Protein 4WCI (pdb70)

Structure (mmCIF, N/CA/C/O backbone):
data_4WCI
#
_entry.id   4WCI
#
_cell.length_a   95.526
_cell.length_b   55.362
_cell.length_c   64.557
_cell.angle_alpha   90.00
_cell.angle_beta   131.72
_cell.angle_gamma   90.00
#
_symmetry.space_group_name_H-M   'C 1 2 1'
#
loop_
_entity.id
_entity.type
_entity.pdbx_description
1 polymer 'CD2-associated protein'
2 polymer 'Ras and Rab interactor 3'
3 non-polymer 'SULFATE ION'
4 water water
#
loop_
_atom_site.group_PDB
_atom_site.id
_atom_site.type_symbol
_atom_site.label_atom_id
_atom_site.label_alt_id
_atom_site.label_comp_id
_atom_site.label_asym_id
_atom_site.label_entity_id
_atom_site.label_seq_id
_atom_site.pdbx_PDB_ins_code
_atom_site.Cartn_x
_atom_site.Cartn_y
_atom_site.Cartn_z
_atom_site.occupancy
_atom_site.B_iso_or_equiv
_atom_site.auth_seq_id
_atom_site.auth_comp_id
_atom_site.auth_asym_id
_atom_site.auth_atom_id
_atom_site.pdbx_PDB_model_num
ATOM 1 N N . SER A 1 5 ? -15.981 -6.356 -23.331 0.68 40.82 0 SER A N 1
ATOM 2 C CA . SER A 1 5 ? -14.760 -6.881 -22.738 0.89 37.66 0 SER A CA 1
ATOM 3 C C . SER A 1 5 ? -14.281 -5.975 -21.611 1.00 33.74 0 SER A C 1
ATOM 4 O O . SER A 1 5 ? -14.990 -5.058 -21.186 1.00 36.46 0 SER A O 1
ATOM 7 N N . MET A 1 6 ? -13.065 -6.211 -21.138 1.00 27.93 1 MET A N 1
ATOM 8 C CA A MET A 1 6 ? -12.564 -5.467 -19.991 0.55 25.20 1 MET A CA 1
ATOM 9 C CA B MET A 1 6 ? -12.545 -5.486 -19.985 0.45 24.91 1 MET A CA 1
ATOM 10 C C . MET A 1 6 ? -11.768 -4.230 -20.365 1.00 23.93 1 MET A C 1
ATOM 11 O O . MET A 1 6 ? -11.046 -4.213 -21.357 1.00 26.70 1 MET A O 1
ATOM 20 N N . VAL A 1 7 ? -11.912 -3.204 -19.540 1.00 13.85 2 VAL A N 1
ATOM 21 C CA . VAL A 1 7 ? -11.226 -1.934 -19.718 1.00 13.35 2 VAL A CA 1
ATOM 22 C C . VAL A 1 7 ? -10.203 -1.749 -18.612 1.00 15.54 2 VAL A C 1
ATOM 23 O O . VAL A 1 7 ? -10.520 -1.972 -17.448 1.00 14.42 2 VAL A O 1
ATOM 27 N N . ASP A 1 8 ? -8.980 -1.361 -18.979 1.00 12.17 3 ASP A N 1
ATOM 28 C CA . ASP A 1 8 ? -7.919 -1.065 -18.014 1.00 11.28 3 ASP A CA 1
ATOM 29 C C . ASP A 1 8 ? -7.474 0.373 -18.179 1.00 11.39 3 ASP A C 1
ATOM 30 O O . ASP A 1 8 ? -7.621 0.945 -19.256 1.00 13.68 3 ASP A O 1
ATOM 35 N N . TYR A 1 9 ? -6.917 0.940 -17.115 1.00 10.17 4 TYR A N 1
ATOM 36 C CA . TYR A 1 9 ? -6.413 2.319 -17.117 1.00 10.00 4 TYR A CA 1
ATOM 37 C C . TYR A 1 9 ? -4.989 2.359 -16.573 1.00 12.89 4 TYR A C 1
ATOM 38 O O . TYR A 1 9 ? -4.633 1.577 -15.689 1.00 13.25 4 TYR A O 1
ATOM 47 N N . ILE A 1 10 ? -4.181 3.283 -17.083 1.00 10.87 5 ILE A N 1
ATOM 48 C CA . ILE A 1 10 ? -2.846 3.530 -16.534 1.00 11.86 5 ILE A CA 1
ATOM 49 C C . ILE A 1 10 ? -2.892 4.725 -15.598 1.00 11.57 5 ILE A C 1
ATOM 50 O O . ILE A 1 10 ? -3.506 5.741 -15.915 1.00 10.14 5 ILE A O 1
ATOM 55 N N . VAL A 1 11 ? -2.256 4.610 -14.439 1.00 10.76 6 VAL A N 1
ATOM 56 C CA . VAL A 1 11 ? -2.170 5.748 -13.529 1.00 10.32 6 VAL A CA 1
ATOM 57 C C . VAL A 1 11 ? -1.076 6.722 -13.977 1.00 11.39 6 VAL A C 1
ATOM 58 O O . VAL A 1 11 ? 0.090 6.343 -14.156 1.00 12.02 6 VAL A O 1
ATOM 62 N N . GLU A 1 12 ? -1.457 7.981 -14.176 1.00 11.48 7 GLU A N 1
ATOM 63 C CA . GLU A 1 12 ? -0.515 8.981 -14.669 1.00 11.23 7 GLU A CA 1
ATOM 64 C C . GLU A 1 12 ? -0.107 9.971 -13.595 1.00 10.56 7 GLU A C 1
ATOM 65 O O . GLU A 1 12 ? 0.926 10.637 -13.725 1.00 14.45 7 GLU A O 1
ATOM 71 N N . TYR A 1 13 ? -0.917 10.062 -12.548 1.00 9.85 8 TYR A N 1
ATOM 72 C CA . TYR A 1 13 ? -0.658 10.960 -11.430 1.00 9.94 8 TYR A CA 1
ATOM 73 C C . TYR A 1 13 ? -1.001 10.291 -10.112 1.00 9.31 8 TYR A C 1
ATOM 74 O O . TYR A 1 13 ? -2.028 9.605 -10.014 1.00 9.51 8 TYR A O 1
ATOM 83 N N . ASP A 1 14 ? -0.182 10.537 -9.092 1.00 10.12 9 ASP A N 1
ATOM 84 C CA . ASP A 1 14 ? -0.448 10.039 -7.742 1.00 10.14 9 ASP A CA 1
ATOM 85 C C . ASP A 1 14 ? -1.726 10.634 -7.163 1.00 11.40 9 ASP A C 1
ATOM 86 O O . ASP A 1 14 ? -2.033 11.815 -7.379 1.00 13.20 9 ASP A O 1
ATOM 91 N N . TYR A 1 15 ? -2.456 9.814 -6.416 1.00 10.77 10 TYR A N 1
ATOM 92 C CA . TYR A 1 15 ? -3.632 10.256 -5.686 1.00 10.15 10 TYR A CA 1
ATOM 93 C C . TYR A 1 15 ? -3.748 9.457 -4.396 1.00 11.92 10 TYR A C 1
ATOM 94 O O . TYR A 1 15 ? -3.701 8.221 -4.413 1.00 10.29 10 TYR A O 1
ATOM 103 N N . ASP A 1 16 ? -3.890 10.171 -3.284 1.00 11.68 11 ASP A N 1
ATOM 104 C CA . ASP A 1 16 ? -4.151 9.553 -1.987 1.00 10.93 11 ASP A CA 1
ATOM 105 C C . ASP A 1 16 ? -5.645 9.565 -1.689 1.00 9.37 11 ASP A C 1
ATOM 106 O O . ASP A 1 16 ? -6.275 10.624 -1.759 1.00 10.48 11 ASP A O 1
ATOM 111 N N . ALA A 1 17 ? -6.197 8.410 -1.319 1.00 9.51 12 ALA A N 1
ATOM 112 C CA . ALA A 1 17 ? -7.618 8.312 -0.946 1.00 11.95 12 ALA A CA 1
ATOM 113 C C . ALA A 1 17 ? -8.026 9.311 0.144 1.00 13.60 12 ALA A C 1
ATOM 114 O O . ALA A 1 17 ? -7.345 9.450 1.168 1.00 15.68 12 ALA A O 1
ATOM 116 N N . VAL A 1 18 ? -9.155 9.989 -0.082 1.00 12.86 13 VAL A N 1
ATOM 117 C CA . VAL A 1 18 ? -9.713 10.951 0.869 1.00 13.90 13 VAL A CA 1
ATOM 118 C C . VAL A 1 18 ? -10.974 10.376 1.535 1.00 13.17 13 VAL A C 1
ATOM 119 O O . VAL A 1 18 ? -11.371 10.795 2.622 1.00 16.22 13 VAL A O 1
ATOM 123 N N . HIS A 1 19 ? -11.586 9.404 0.869 1.00 13.04 14 HIS A N 1
ATOM 124 C CA . HIS A 1 19 ? -12.723 8.659 1.410 1.00 12.21 14 HIS A CA 1
ATOM 125 C C . HIS A 1 19 ? -12.426 7.172 1.304 1.00 10.61 14 HIS A C 1
ATOM 126 O O . HIS A 1 19 ? -11.629 6.771 0.479 1.00 9.95 14 HIS A O 1
ATOM 133 N N . ASP A 1 20 ? -13.083 6.358 2.120 1.00 12.46 15 ASP A N 1
ATOM 134 C CA . ASP A 1 20 ? -12.683 4.958 2.259 1.00 11.33 15 ASP A CA 1
ATOM 135 C C . ASP A 1 20 ? -12.993 4.109 1.027 1.00 11.21 15 ASP A C 1
ATOM 136 O O . ASP A 1 20 ? -12.415 3.033 0.858 1.00 11.63 15 ASP A O 1
ATOM 141 N N . ASP A 1 21 ? -13.867 4.594 0.148 1.00 11.51 16 ASP A N 1
ATOM 142 C CA . ASP A 1 21 ? -14.168 3.844 -1.068 1.00 11.16 16 ASP A CA 1
ATOM 143 C C . ASP A 1 21 ? -13.220 4.191 -2.217 1.00 11.01 16 ASP A C 1
ATOM 144 O O . ASP A 1 21 ? -13.366 3.670 -3.321 1.00 12.80 16 ASP A O 1
ATOM 149 N N . GLU A 1 22 ? -12.217 5.028 -1.944 1.00 9.04 17 GLU A N 1
ATOM 150 C CA . GLU A 1 22 ? -11.289 5.453 -2.984 1.00 8.04 17 GLU A CA 1
ATOM 151 C C . GLU A 1 22 ? -9.984 4.669 -2.971 1.00 10.14 17 GLU A C 1
ATOM 152 O O . GLU A 1 22 ? -9.494 4.255 -1.918 1.00 11.53 17 GLU A O 1
ATOM 158 N N . LEU A 1 23 ? -9.426 4.465 -4.159 1.00 8.83 18 LEU A N 1
ATOM 159 C CA . LEU A 1 23 ? -8.094 3.894 -4.280 1.00 9.63 18 LEU A CA 1
ATOM 160 C C . LEU A 1 23 ? -7.029 4.930 -3.958 1.00 8.02 18 LEU A C 1
ATOM 161 O O . LEU A 1 23 ? -7.215 6.124 -4.203 1.00 8.83 18 LEU A O 1
ATOM 166 N N . THR A 1 24 ? -5.907 4.453 -3.430 1.00 7.89 19 THR A N 1
ATOM 167 C CA . THR A 1 24 ? -4.671 5.222 -3.408 1.00 9.65 19 THR A CA 1
ATOM 168 C C . THR A 1 24 ? -3.853 4.690 -4.572 1.00 7.95 19 THR A C 1
ATOM 169 O O . THR A 1 24 ? -3.630 3.478 -4.688 1.00 13.54 19 THR A O 1
ATOM 173 N N . ILE A 1 25 ? -3.464 5.588 -5.468 1.00 9.21 20 ILE A N 1
ATOM 174 C CA . ILE A 1 25 ? -2.870 5.175 -6.727 1.00 9.68 20 ILE A CA 1
ATOM 175 C C . ILE A 1 25 ? -1.533 5.851 -6.940 1.00 8.27 20 ILE A C 1
ATOM 176 O O . ILE A 1 25 ? -1.286 6.947 -6.442 1.00 8.51 20 ILE A O 1
ATOM 181 N N . ARG A 1 26 ? -0.682 5.183 -7.701 1.00 9.55 21 ARG A N 1
ATOM 182 C CA . ARG A 1 26 ? 0.683 5.632 -7.914 1.00 9.24 21 ARG A CA 1
ATOM 183 C C . ARG A 1 26 ? 1.046 5.523 -9.389 1.00 9.44 21 ARG A C 1
ATOM 184 O O . ARG A 1 26 ? 0.652 4.559 -10.041 1.00 11.26 21 ARG A O 1
ATOM 192 N N . VAL A 1 27 ? 1.796 6.500 -9.906 1.00 9.97 22 VAL A N 1
ATOM 193 C CA . VAL A 1 27 ? 2.132 6.532 -11.325 1.00 10.38 22 VAL A CA 1
ATOM 194 C C . VAL A 1 27 ? 2.703 5.196 -11.771 1.00 11.39 22 VAL A C 1
ATOM 195 O O . VAL A 1 27 ? 3.582 4.653 -11.116 1.00 13.96 22 VAL A O 1
ATOM 199 N N . GLY A 1 28 ? 2.180 4.667 -12.872 1.00 10.72 23 GLY A N 1
ATOM 200 C CA . GLY A 1 28 ? 2.663 3.402 -13.402 1.00 15.29 23 GLY A CA 1
ATOM 201 C C . GLY A 1 28 ? 1.732 2.229 -13.171 1.00 13.76 23 GLY A C 1
ATOM 202 O O . GLY A 1 28 ? 1.750 1.261 -13.933 1.00 13.64 23 GLY A O 1
ATOM 203 N N . GLU A 1 29 ? 0.928 2.293 -12.116 1.00 10.86 24 GLU A N 1
ATOM 204 C CA . GLU A 1 29 ? -0.005 1.201 -11.820 1.00 12.63 24 GLU A CA 1
ATOM 205 C C . GLU A 1 29 ? -1.044 1.024 -12.925 1.00 10.65 24 GLU A C 1
ATOM 206 O O . GLU A 1 29 ? -1.441 1.985 -13.582 1.00 12.02 24 GLU A O 1
ATOM 212 N N . ILE A 1 30 ? -1.469 -0.220 -13.132 1.00 9.67 25 ILE A N 1
ATOM 213 C CA . ILE A 1 30 ? -2.618 -0.503 -13.991 1.00 11.27 25 ILE A CA 1
ATOM 214 C C . ILE A 1 30 ? -3.835 -0.817 -13.121 1.00 11.23 25 ILE A C 1
ATOM 215 O O . ILE A 1 30 ? -3.767 -1.692 -12.265 1.00 12.03 25 ILE A O 1
ATOM 220 N N . ILE A 1 31 ? -4.930 -0.085 -13.326 1.00 8.70 26 ILE A N 1
ATOM 221 C CA . ILE A 1 31 ? -6.199 -0.372 -12.668 1.00 9.14 26 ILE A CA 1
ATOM 222 C C . ILE A 1 31 ? -7.019 -1.221 -13.619 1.00 10.75 26 ILE A C 1
ATOM 223 O O . ILE A 1 31 ? -7.147 -0.874 -14.793 1.00 11.30 26 ILE A O 1
ATOM 228 N N . ARG A 1 32 ? -7.567 -2.337 -13.139 1.00 9.34 27 ARG A N 1
ATOM 229 C CA . ARG A 1 32 ? -8.202 -3.286 -14.051 1.00 12.06 27 ARG A CA 1
ATOM 230 C C . ARG A 1 32 ? -9.712 -3.445 -13.860 1.00 9.97 27 ARG A C 1
ATOM 231 O O . ARG A 1 32 ? -10.256 -3.091 -12.819 1.00 9.64 27 ARG A O 1
ATOM 239 N N . ASN A 1 33 ? -10.370 -3.967 -14.893 1.00 10.76 28 ASN A N 1
ATOM 240 C CA . ASN A 1 33 ? -11.810 -4.212 -14.850 1.00 11.16 28 ASN A CA 1
ATOM 241 C C . ASN A 1 33 ? -12.551 -2.938 -14.470 1.00 11.61 28 ASN A C 1
ATOM 242 O O . ASN A 1 33 ? -13.394 -2.928 -13.572 1.00 11.55 28 ASN A O 1
ATOM 247 N N . VAL A 1 34 ? -12.198 -1.855 -15.153 1.00 10.41 29 VAL A N 1
ATOM 248 C CA . VAL A 1 34 ? -12.753 -0.540 -14.849 1.00 10.00 29 VAL A CA 1
ATOM 249 C C . VAL A 1 34 ? -14.204 -0.392 -15.313 1.00 13.28 29 VAL A C 1
ATOM 250 O O . VAL A 1 34 ? -14.596 -0.839 -16.400 1.00 13.57 29 VAL A O 1
ATOM 254 N N . LYS A 1 35 ? -15.005 0.222 -14.452 1.00 10.47 30 LYS A N 1
ATOM 255 C CA A LYS A 1 35 ? -16.406 0.461 -14.764 0.34 14.26 30 LYS A CA 1
ATOM 256 C CA B LYS A 1 35 ? -16.420 0.451 -14.727 0.66 14.06 30 LYS A CA 1
ATOM 257 C C . LYS A 1 35 ? -16.809 1.894 -14.450 1.00 14.30 30 LYS A C 1
ATOM 258 O O . LYS A 1 35 ? -16.321 2.491 -13.512 1.00 11.96 30 LYS A O 1
ATOM 269 N N . LYS A 1 36 ? -17.703 2.439 -15.260 1.00 14.99 31 LYS A N 1
ATOM 270 C CA . LYS A 1 36 ? -18.314 3.714 -14.926 1.00 16.13 31 LYS A CA 1
ATOM 271 C C . LYS A 1 36 ? -19.566 3.393 -14.109 1.00 15.66 31 LYS A C 1
ATOM 272 O O . LYS A 1 36 ? -20.454 2.668 -14.571 1.00 19.12 31 LYS A O 1
ATOM 278 N N . LEU A 1 37 ? -19.612 3.888 -12.876 1.00 13.86 32 LEU A N 1
ATOM 279 C CA . LEU A 1 37 ? -20.778 3.695 -12.028 1.00 15.06 32 LEU A CA 1
ATOM 280 C C . LEU A 1 37 ? -21.640 4.940 -12.159 1.00 17.91 32 LEU A C 1
ATOM 281 O O . LEU A 1 37 ? -21.515 5.674 -13.129 1.00 20.74 32 LEU A O 1
ATOM 286 N N . GLN A 1 38 ? -22.501 5.197 -11.187 1.00 20.58 33 GLN A N 1
ATOM 287 C CA . GLN A 1 38 ? -23.412 6.334 -11.317 1.00 21.69 33 GLN A CA 1
ATOM 288 C C . GLN A 1 38 ? -22.673 7.672 -11.204 1.00 19.54 33 GLN A C 1
ATOM 289 O O . GLN A 1 38 ? -23.053 8.651 -11.835 1.00 20.74 33 GLN A O 1
ATOM 295 N N . GLU A 1 39 ? -21.596 7.698 -10.429 1.00 17.53 34 GLU A N 1
ATOM 296 C CA . GLU A 1 39 ? -20.901 8.941 -10.106 1.00 18.87 34 GLU A CA 1
ATOM 297 C C . GLU A 1 39 ? -20.167 9.609 -11.276 1.00 19.85 34 GLU A C 1
ATOM 298 O O . GLU A 1 39 ? -19.474 8.948 -12.043 1.00 24.24 34 GLU A O 1
ATOM 304 N N . GLU A 1 40 ? -20.299 10.929 -11.374 1.00 16.69 35 GLU A N 1
ATOM 305 C CA . GLU A 1 40 ? -19.696 11.717 -12.451 1.00 14.39 35 GLU A CA 1
ATOM 306 C C . GLU A 1 40 ? -18.224 12.037 -12.181 1.00 15.38 35 GLU A C 1
ATOM 307 O O . GLU A 1 40 ? -17.858 12.370 -11.055 1.00 15.93 35 GLU A O 1
ATOM 313 N N . GLY A 1 41 ? -17.388 11.938 -13.211 1.00 13.85 36 GLY A N 1
ATOM 314 C CA . GLY A 1 41 ? -15.979 12.302 -13.091 1.00 12.64 36 GLY A CA 1
ATOM 315 C C . GLY A 1 41 ? -15.090 11.290 -12.389 1.00 13.24 36 GLY A C 1
ATOM 316 O O . GLY A 1 41 ? -13.874 11.499 -12.248 1.00 12.66 36 GLY A O 1
ATOM 317 N N . TRP A 1 42 ? -15.697 10.195 -11.934 1.00 11.29 37 TRP A N 1
ATOM 318 C CA . TRP A 1 42 ? -14.977 9.138 -11.235 1.00 10.13 37 TRP A CA 1
ATOM 319 C C . TRP A 1 42 ? -15.201 7.801 -11.932 1.00 11.03 37 TRP A C 1
ATOM 320 O O . TRP A 1 42 ? -16.162 7.630 -12.686 1.00 13.52 37 TRP A O 1
ATOM 331 N N . LEU A 1 43 ? -14.285 6.870 -11.709 1.00 9.43 38 LEU A N 1
ATOM 332 C CA . LEU A 1 43 ? -14.433 5.505 -12.217 1.00 8.84 38 LEU A CA 1
ATOM 333 C C . LEU A 1 43 ? -14.197 4.516 -11.092 1.00 9.72 38 LEU A C 1
ATOM 334 O O . LEU A 1 43 ? -13.690 4.880 -10.033 1.00 9.23 38 LEU A O 1
ATOM 339 N N . GLU A 1 44 ? -14.535 3.255 -11.333 1.00 10.95 39 GLU A N 1
ATOM 340 C CA A GLU A 1 44 ? -14.331 2.207 -10.342 0.59 10.33 39 GLU A CA 1
ATOM 341 C CA B GLU A 1 44 ? -14.338 2.194 -10.342 0.41 10.42 39 GLU A CA 1
ATOM 342 C C . GLU A 1 44 ? -13.498 1.085 -10.941 1.00 10.05 39 GLU A C 1
ATOM 343 O O . GLU A 1 44 ? -13.661 0.757 -12.104 1.00 11.41 39 GLU A O 1
ATOM 354 N N . GLY A 1 45 ? -12.591 0.513 -10.154 1.00 9.51 40 GLY A N 1
ATOM 355 C CA . GLY A 1 45 ? -11.753 -0.546 -10.697 1.00 10.48 40 GLY A CA 1
ATOM 356 C C . GLY A 1 45 ? -10.982 -1.349 -9.676 1.00 9.87 40 GLY A C 1
ATOM 357 O O . GLY A 1 45 ? -11.020 -1.041 -8.482 1.00 10.47 40 GLY A O 1
ATOM 358 N N . GLU A 1 46 ? -10.287 -2.378 -10.161 1.00 9.62 41 GLU A N 1
ATOM 359 C CA . GLU A 1 46 ? -9.544 -3.305 -9.321 1.00 9.35 41 GLU A CA 1
ATOM 360 C C . GLU A 1 46 ? -8.071 -2.894 -9.271 1.00 10.77 41 GLU A C 1
ATOM 361 O O . GLU A 1 46 ? -7.478 -2.577 -10.293 1.00 8.91 41 GLU A O 1
ATOM 367 N N . LEU A 1 47 ? -7.480 -2.914 -8.082 1.00 10.27 42 LEU A N 1
ATOM 368 C CA . LEU A 1 47 ? -6.060 -2.595 -7.944 1.00 10.63 42 LEU A CA 1
ATOM 369 C C . LEU A 1 47 ? -5.493 -3.323 -6.746 1.00 13.74 42 LEU A C 1
ATOM 370 O O . LEU A 1 47 ? -5.979 -3.148 -5.632 1.00 12.07 42 LEU A O 1
ATOM 375 N N . ASN A 1 48 ? -4.484 -4.156 -7.000 1.00 16.85 43 ASN A N 1
ATOM 376 C CA . ASN A 1 48 ? -3.774 -4.891 -5.960 1.00 20.14 43 ASN A CA 1
ATOM 377 C C . ASN A 1 48 ? -4.717 -5.645 -5.017 1.00 18.57 43 ASN A C 1
ATOM 378 O O . ASN A 1 48 ? -4.498 -5.704 -3.806 1.00 20.81 43 ASN A O 1
ATOM 383 N N . GLY A 1 49 ? -5.777 -6.216 -5.588 1.00 14.98 44 GLY A N 1
ATOM 384 C CA . GLY A 1 49 ? -6.626 -7.143 -4.860 1.00 17.45 44 GLY A CA 1
ATOM 385 C C . GLY A 1 49 ? -7.917 -6.578 -4.288 1.00 17.43 44 GLY A C 1
ATOM 386 O O . GLY A 1 49 ? -8.729 -7.315 -3.735 1.00 17.93 44 GLY A O 1
ATOM 387 N N . ARG A 1 50 ? -8.096 -5.268 -4.404 1.00 16.09 45 ARG A N 1
ATOM 388 C CA . ARG A 1 50 ? -9.299 -4.603 -3.902 1.00 15.69 45 ARG A CA 1
ATOM 389 C C . ARG A 1 50 ? -9.955 -3.795 -5.015 1.00 14.83 45 ARG A C 1
ATOM 390 O O . ARG A 1 50 ? -9.355 -3.585 -6.063 1.00 14.40 45 ARG A O 1
ATOM 398 N N . ARG A 1 51 ? -11.180 -3.335 -4.787 1.00 14.04 46 ARG A N 1
ATOM 399 C CA . ARG A 1 51 ? -11.822 -2.439 -5.741 1.00 13.00 46 ARG A CA 1
ATOM 400 C C . ARG A 1 51 ? -12.051 -1.078 -5.097 1.00 13.25 46 ARG A C 1
ATOM 401 O O . ARG A 1 51 ? -12.170 -0.969 -3.882 1.00 15.90 46 ARG A O 1
ATOM 409 N N . GLY A 1 52 ? -12.112 -0.038 -5.910 1.00 9.78 47 GLY A N 1
ATOM 410 C CA . GLY A 1 52 ? -12.359 1.289 -5.373 1.00 8.30 47 GLY A CA 1
ATOM 411 C C . GLY A 1 52 ? -12.508 2.352 -6.432 1.00 8.10 47 GLY A C 1
ATOM 412 O O . GLY A 1 52 ? -12.298 2.100 -7.622 1.00 10.03 47 GLY A O 1
ATOM 413 N N . MET A 1 53 ? -12.879 3.549 -5.989 1.00 7.69 48 MET A N 1
ATOM 414 C CA . MET A 1 53 ? -13.094 4.690 -6.883 1.00 8.97 48 MET A CA 1
ATOM 415 C C . MET A 1 53 ? -11.816 5.489 -7.143 1.00 8.49 48 MET A C 1
ATOM 416 O O . MET A 1 53 ? -10.970 5.601 -6.262 1.00 11.20 48 MET A O 1
ATOM 421 N N . PHE A 1 54 ? -11.688 6.049 -8.350 1.00 8.39 49 PHE A N 1
ATOM 422 C CA . PHE A 1 54 ? -10.559 6.925 -8.668 1.00 7.97 49 PHE A CA 1
ATOM 423 C C . PHE A 1 54 ? -10.966 8.022 -9.648 1.00 8.31 49 PHE A C 1
ATOM 424 O O . PHE A 1 54 ? -11.878 7.836 -10.459 1.00 9.19 49 PHE A O 1
ATOM 432 N N . PRO A 1 55 ? -10.322 9.194 -9.542 1.00 9.00 50 PRO A N 1
ATOM 433 C CA . PRO A 1 55 ? -10.716 10.327 -10.393 1.00 8.18 50 PRO A CA 1
ATOM 434 C C . PRO A 1 55 ? -10.280 10.112 -11.845 1.00 8.50 50 PRO A C 1
ATOM 435 O O . PRO A 1 55 ? -9.151 9.663 -12.082 1.00 8.40 50 PRO A O 1
ATOM 439 N N . ASP A 1 56 ? -11.141 10.413 -12.811 1.00 9.58 51 ASP A N 1
ATOM 440 C CA . ASP A 1 56 ? -10.855 9.950 -14.166 1.00 11.02 51 ASP A CA 1
ATOM 441 C C . ASP A 1 56 ? -9.849 10.846 -14.886 1.00 12.16 51 ASP A C 1
ATOM 442 O O . ASP A 1 56 ? -9.427 10.522 -15.986 1.00 13.06 51 ASP A O 1
ATOM 447 N N . ASN A 1 57 ? -9.428 11.943 -14.256 1.00 11.89 52 ASN A N 1
ATOM 448 C CA . ASN A 1 57 ? -8.421 12.794 -14.883 1.00 11.20 52 ASN A CA 1
ATOM 449 C C . ASN A 1 57 ? -7.005 12.548 -14.332 1.00 12.21 52 ASN A C 1
ATOM 450 O O . ASN A 1 57 ? -6.081 13.291 -14.644 1.00 13.02 52 ASN A O 1
ATOM 455 N N . PHE A 1 58 ? -6.836 11.475 -13.557 1.00 11.23 53 PHE A N 1
ATOM 456 C CA . PHE A 1 58 ? -5.511 11.104 -13.047 1.00 10.24 53 PHE A CA 1
ATOM 457 C C . PHE A 1 58 ? -4.963 9.903 -13.813 1.00 10.71 53 PHE A C 1
ATOM 458 O O . PHE A 1 58 ? -3.868 9.426 -13.522 1.00 11.66 53 PHE A O 1
ATOM 466 N N . VAL A 1 59 ? -5.730 9.432 -14.793 1.00 9.77 54 VAL A N 1
ATOM 467 C CA . VAL A 1 59 ? -5.509 8.129 -15.409 1.00 9.37 54 VAL A CA 1
ATOM 468 C C . VAL A 1 59 ? -5.758 8.217 -16.915 1.00 10.31 54 VAL A C 1
ATOM 469 O O . VAL A 1 59 ? -6.476 9.105 -17.380 1.00 14.57 54 VAL A O 1
ATOM 473 N N . LYS A 1 60 ? -5.164 7.298 -17.671 1.00 12.15 55 LYS A N 1
ATOM 474 C CA . LYS A 1 60 ? -5.380 7.196 -19.103 1.00 13.30 55 LYS A CA 1
ATOM 475 C C . LYS A 1 60 ? -5.917 5.822 -19.465 1.00 12.08 55 LYS A C 1
ATOM 476 O O . LYS A 1 60 ? -5.374 4.799 -19.040 1.00 13.52 55 LYS A O 1
ATOM 482 N N . GLU A 1 61 ? -6.979 5.792 -20.260 1.00 12.51 56 GLU A N 1
ATOM 483 C CA . GLU A 1 61 ? -7.562 4.526 -20.698 1.00 15.30 56 GLU A CA 1
ATOM 484 C C . GLU A 1 61 ? -6.646 3.794 -21.666 1.00 16.83 56 GLU A C 1
ATOM 485 O O . GLU A 1 61 ? -6.175 4.374 -22.646 1.00 16.52 56 GLU A O 1
ATOM 491 N N . ILE A 1 62 ? -6.398 2.514 -21.399 1.00 15.28 57 ILE A N 1
ATOM 492 C CA . ILE A 1 62 ? -5.661 1.676 -22.340 1.00 19.98 57 ILE A CA 1
ATOM 493 C C . ILE A 1 62 ? -6.581 1.255 -23.475 1.00 24.12 57 ILE A C 1
ATOM 494 O O . ILE A 1 62 ? -7.539 0.523 -23.255 1.00 23.74 57 ILE A O 1
ATOM 499 N N . LYS A 1 63 ? -6.295 1.720 -24.686 1.00 30.03 58 LYS A N 1
ATOM 500 C CA . LYS A 1 63 ? -7.110 1.354 -25.840 1.00 36.03 58 LYS A CA 1
ATOM 501 C C . LYS A 1 63 ? -6.332 0.450 -26.788 1.00 39.84 58 LYS A C 1
ATOM 502 O O . LYS A 1 63 ? -6.073 -0.709 -26.472 1.00 41.38 58 LYS A O 1
ATOM 508 N N . ASN B 2 4 ? 1.863 20.232 -15.114 1.00 38.04 381 ASN B N 1
ATOM 509 C CA . ASN B 2 4 ? 0.436 20.446 -14.911 1.00 36.56 381 ASN B CA 1
ATOM 510 C C . ASN B 2 4 ? -0.226 19.267 -14.203 1.00 32.27 381 ASN B C 1
ATOM 511 O O . ASN B 2 4 ? -0.299 18.169 -14.750 1.00 34.76 381 ASN B O 1
ATOM 516 N N . LEU B 2 5 ? -0.708 19.505 -12.987 1.00 24.90 382 LEU B N 1
ATOM 517 C CA . LEU B 2 5 ? -1.318 18.452 -12.184 1.00 20.74 382 LEU B CA 1
ATOM 518 C C . LEU B 2 5 ? -2.834 18.555 -12.213 1.00 17.89 382 LEU B C 1
ATOM 519 O O . LEU B 2 5 ? -3.403 19.658 -12.183 1.00 18.06 382 LEU B O 1
ATOM 524 N N . PRO B 2 6 ? -3.504 17.404 -12.253 1.00 16.41 383 PRO B N 1
ATOM 525 C CA . PRO B 2 6 ? -4.965 17.408 -12.265 1.00 12.99 383 PRO B CA 1
ATOM 526 C C . PRO B 2 6 ? -5.535 17.664 -10.882 1.00 13.01 383 PRO B C 1
ATOM 527 O O . PRO B 2 6 ? -4.922 17.317 -9.870 1.00 13.52 383 PRO B O 1
ATOM 531 N N . THR B 2 7 ? -6.705 18.283 -10.846 1.00 11.75 384 THR B N 1
ATOM 532 C CA . THR B 2 7 ? -7.477 18.386 -9.616 1.00 11.09 384 THR B CA 1
ATOM 533 C C . THR B 2 7 ? -8.629 17.380 -9.686 1.00 11.61 384 THR B C 1
ATOM 534 O O . THR B 2 7 ? -9.338 17.322 -10.687 1.00 14.83 384 THR B O 1
ATOM 538 N N . ALA B 2 8 ? -8.792 16.568 -8.649 1.00 9.21 385 ALA B N 1
ATOM 539 C CA . ALA B 2 8 ? -9.833 15.550 -8.672 1.00 11.37 385 ALA B CA 1
ATOM 540 C C . ALA B 2 8 ? -11.208 16.207 -8.666 1.00 10.88 385 ALA B C 1
ATOM 541 O O . ALA B 2 8 ? -11.447 17.187 -7.949 1.00 12.80 385 ALA B O 1
ATOM 543 N N . PRO B 2 9 ? -12.114 15.698 -9.503 1.00 10.22 386 PRO B N 1
ATOM 544 C CA . PRO B 2 9 ? -13.461 16.279 -9.509 1.00 11.67 386 PRO B CA 1
ATOM 545 C C . PRO B 2 9 ? -14.174 16.049 -8.176 1.00 12.54 386 PRO B C 1
ATOM 546 O O . PRO B 2 9 ? -13.857 15.089 -7.477 1.00 14.67 386 PRO B O 1
ATOM 550 N N . PRO B 2 10 ? -15.107 16.937 -7.802 1.00 16.16 387 PRO B N 1
ATOM 551 C CA . PRO B 2 10 ? -15.840 16.692 -6.557 1.00 17.82 387 PRO B CA 1
ATOM 552 C C . PRO B 2 10 ? -16.587 15.361 -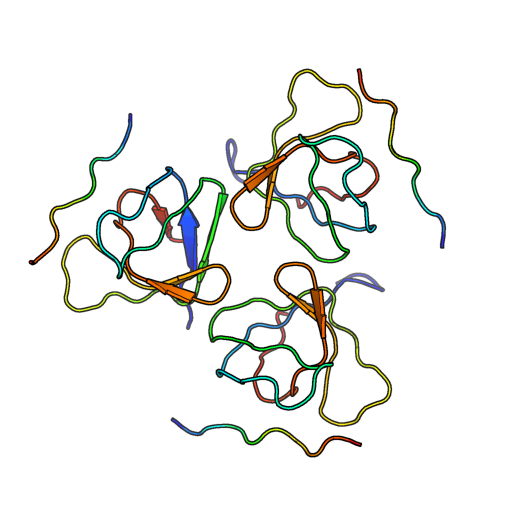6.579 1.00 17.64 387 PRO B C 1
ATOM 553 O O . PRO B 2 10 ? -17.037 14.943 -7.648 1.00 16.75 387 PRO B O 1
ATOM 557 N N . ARG B 2 11 ? -16.718 14.722 -5.418 1.00 18.54 388 ARG B N 1
ATOM 558 C CA . ARG B 2 11 ? -17.573 13.544 -5.276 1.00 16.49 388 ARG B CA 1
ATOM 559 C C . ARG B 2 11 ? -19.041 13.974 -5.252 1.00 17.96 388 ARG B C 1
ATOM 560 O O . ARG B 2 11 ? -19.364 15.121 -4.917 1.00 19.84 388 ARG B O 1
ATOM 568 N N . ARG B 2 12 ? -19.935 13.048 -5.571 1.00 17.28 389 ARG B N 1
ATOM 569 C CA . ARG B 2 12 ? -21.365 13.349 -5.544 1.00 22.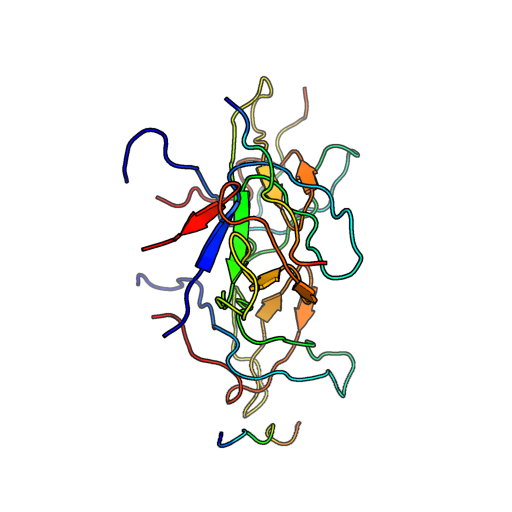43 389 ARG B CA 1
ATOM 570 C C . ARG B 2 12 ? -21.848 13.691 -4.136 1.00 29.61 389 ARG B C 1
ATOM 571 O O . ARG B 2 12 ? -22.612 14.646 -3.952 1.00 31.20 389 ARG B O 1
ATOM 579 N N . ARG B 2 13 ? -21.417 12.900 -3.155 1.00 32.49 390 ARG B N 1
ATOM 580 C CA . ARG B 2 13 ? -21.603 13.221 -1.733 1.00 39.00 390 ARG B CA 1
ATOM 581 C C . ARG B 2 13 ? -23.021 13.651 -1.361 1.00 45.13 390 ARG B C 1
ATOM 582 O O . ARG B 2 13 ? -23.221 14.729 -0.795 1.00 49.27 390 ARG B O 1
ATOM 584 N N . GLY C 1 1 ? 4.079 -17.536 -29.478 1.00 18.90 -4 GLY C N 1
ATOM 585 C CA . GLY C 1 1 ? 5.341 -16.889 -29.157 1.00 18.44 -4 GLY C CA 1
ATOM 586 C C . GLY C 1 1 ? 6.484 -17.865 -29.321 1.00 20.84 -4 GLY C C 1
ATOM 587 O O . GLY C 1 1 ? 6.258 -19.050 -29.590 1.00 19.52 -4 GLY C O 1
ATOM 588 N N . PRO C 1 2 ? 7.726 -17.377 -29.171 1.00 20.68 -3 PRO C N 1
ATOM 589 C CA . PRO C 1 2 ? 8.880 -18.275 -29.249 1.00 21.18 -3 PRO C CA 1
ATOM 590 C C . PRO C 1 2 ? 8.866 -19.313 -28.126 1.00 20.92 -3 PRO C C 1
ATOM 591 O O . PRO C 1 2 ? 8.145 -19.150 -27.138 1.00 15.62 -3 PRO C O 1
ATOM 595 N N . LEU C 1 3 ? 9.640 -20.381 -28.294 1.00 21.59 -2 LEU C N 1
ATOM 596 C CA . LEU C 1 3 ? 9.680 -21.456 -27.308 1.00 22.85 -2 LEU C CA 1
ATOM 597 C C . LEU C 1 3 ? 9.994 -20.955 -25.909 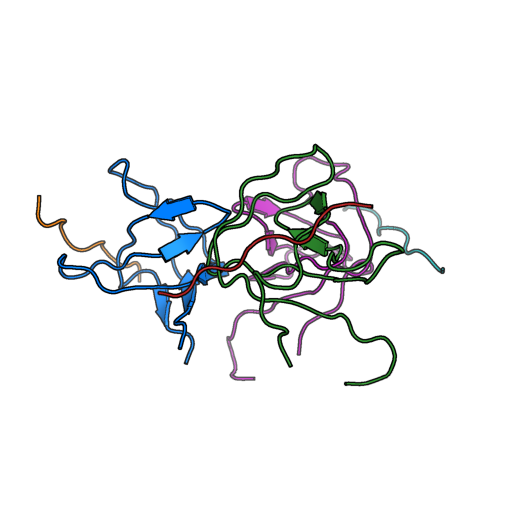1.00 24.16 -2 LEU C C 1
ATOM 598 O O . LEU C 1 3 ? 10.934 -20.179 -25.719 1.00 25.44 -2 LEU C O 1
ATOM 603 N N . GLY C 1 4 ? 9.203 -21.399 -24.937 1.00 23.41 -1 GLY C N 1
ATOM 604 C CA . GLY C 1 4 ? 9.455 -21.090 -23.539 1.00 24.70 -1 GLY C CA 1
ATOM 605 C C . GLY C 1 4 ? 8.950 -19.744 -23.053 1.00 25.60 -1 GLY C C 1
ATOM 606 O O . GLY C 1 4 ? 9.331 -19.285 -21.972 1.00 26.59 -1 GLY C O 1
ATOM 607 N N . SER C 1 5 ? 8.096 -19.100 -23.841 1.00 23.43 0 SER C N 1
ATOM 608 C CA . SER C 1 5 ? 7.541 -17.814 -23.447 1.00 21.79 0 SER C CA 1
ATOM 609 C C . SER C 1 5 ? 6.681 -17.968 -22.202 1.00 20.95 0 SER C C 1
ATOM 610 O O . SER C 1 5 ? 6.054 -18.997 -21.997 1.00 19.82 0 SER C O 1
ATOM 613 N N . MET C 1 6 ? 6.644 -16.933 -21.379 1.00 20.21 1 MET C N 1
ATOM 614 C CA A MET C 1 6 ? 5.803 -16.963 -20.194 0.43 19.42 1 MET C CA 1
ATOM 615 C CA B MET C 1 6 ? 5.807 -16.936 -20.191 0.57 19.39 1 MET C CA 1
ATOM 616 C C . MET C 1 6 ? 4.328 -16.880 -20.550 1.00 17.36 1 MET C C 1
ATOM 617 O O . MET C 1 6 ? 3.945 -16.281 -21.561 1.00 19.67 1 MET C O 1
ATOM 626 N N . VAL C 1 7 ? 3.510 -17.488 -19.700 1.00 13.25 2 VAL C N 1
ATOM 627 C CA . VAL C 1 7 ? 2.081 -17.563 -19.881 1.00 12.17 2 VAL C CA 1
ATOM 628 C C . VAL C 1 7 ? 1.362 -16.790 -18.783 1.00 12.63 2 VAL C C 1
ATOM 629 O O . VAL C 1 7 ? 1.661 -16.965 -17.601 1.00 13.69 2 VAL C O 1
ATOM 633 N N . ASP C 1 8 ? 0.439 -15.920 -19.180 1.00 11.92 3 ASP C N 1
ATOM 634 C CA . ASP C 1 8 ? -0.373 -15.157 -18.225 1.00 11.71 3 ASP C CA 1
ATOM 635 C C . ASP C 1 8 ? -1.861 -15.473 -18.374 1.00 10.74 3 ASP C C 1
ATOM 636 O O . ASP C 1 8 ? -2.329 -15.806 -19.461 1.00 11.70 3 ASP C O 1
ATOM 641 N N . TYR C 1 9 ? -2.602 -15.341 -17.279 1.00 10.54 4 TYR C N 1
ATOM 642 C CA . TYR C 1 9 ? -4.046 -15.571 -17.282 1.00 9.13 4 TYR C CA 1
ATOM 643 C C . TYR C 1 9 ? -4.794 -14.396 -16.665 1.00 10.90 4 TYR C C 1
ATOM 644 O O . TYR C 1 9 ? -4.311 -13.782 -15.716 1.00 11.24 4 TYR C O 1
ATOM 653 N N . ILE C 1 10 ? -5.974 -14.097 -17.191 1.00 9.82 5 ILE C N 1
ATOM 654 C CA A ILE C 1 10 ? -6.789 -13.040 -16.603 0.42 11.28 5 ILE C CA 1
ATOM 655 C CA B ILE C 1 10 ? -6.855 -13.047 -16.655 0.58 11.50 5 ILE C CA 1
ATOM 656 C C . ILE C 1 10 ? -7.890 -13.655 -15.729 1.00 10.76 5 ILE C C 1
ATOM 657 O O . ILE C 1 10 ? -8.541 -14.614 -16.103 1.00 12.56 5 ILE C O 1
ATOM 666 N N . VAL C 1 11 ? -8.063 -13.104 -14.536 1.00 8.83 6 VAL C N 1
ATOM 667 C CA . VAL C 1 11 ? -9.064 -13.628 -13.612 1.00 8.48 6 VAL C CA 1
ATOM 668 C C . VAL C 1 11 ? -10.462 -13.158 -14.033 1.00 10.48 6 VAL C C 1
ATOM 669 O O . VAL C 1 11 ? -10.708 -11.959 -14.176 1.00 11.23 6 VAL C O 1
ATOM 673 N N . GLU C 1 12 ? -11.381 -14.104 -14.232 1.00 11.17 7 GLU C N 1
ATOM 674 C CA . GLU C 1 12 ? -12.733 -13.772 -14.680 1.00 12.50 7 GLU C CA 1
ATOM 675 C C . GLU C 1 12 ? -13.795 -13.918 -13.581 1.00 11.10 7 GLU C C 1
ATOM 676 O O . GLU C 1 12 ? -14.905 -13.375 -13.707 1.00 11.87 7 GLU C O 1
ATOM 682 N N . TYR C 1 13 ? -13.455 -14.645 -12.516 1.00 9.22 8 TYR C N 1
ATOM 683 C CA . TYR C 1 13 ? -14.352 -14.849 -11.385 1.00 10.25 8 TYR C CA 1
ATOM 684 C C . TYR C 1 13 ? -13.577 -14.820 -10.092 1.00 8.77 8 TYR C C 1
ATOM 685 O O . TYR C 1 13 ? -12.459 -15.346 -10.032 1.00 9.91 8 TYR C O 1
ATOM 694 N N . ASP C 1 14 ? -14.195 -14.252 -9.055 1.00 10.38 9 ASP C N 1
ATOM 695 C CA . ASP C 1 14 ? -13.606 -14.230 -7.724 1.00 12.03 9 ASP C CA 1
ATOM 696 C C . ASP C 1 14 ? -13.492 -15.639 -7.150 1.00 9.93 9 ASP C C 1
ATOM 697 O O . ASP C 1 14 ? -14.349 -16.495 -7.392 1.00 10.83 9 ASP C O 1
ATOM 702 N N . TYR C 1 15 ? -12.416 -15.870 -6.404 1.00 9.54 10 TYR C N 1
ATOM 703 C CA . TYR C 1 15 ? -12.217 -17.118 -5.680 1.00 9.01 10 TYR C CA 1
ATOM 704 C C . TYR C 1 15 ? -11.443 -16.828 -4.391 1.00 10.02 10 TYR C C 1
ATOM 705 O O . TYR C 1 15 ? -10.403 -16.170 -4.414 1.00 11.15 10 TYR C O 1
ATOM 714 N N . ASP C 1 16 ? -11.970 -17.318 -3.272 1.00 10.31 11 ASP C N 1
ATOM 715 C CA . ASP C 1 16 ? -11.300 -17.231 -1.980 1.00 11.91 11 ASP C CA 1
ATOM 716 C C . ASP C 1 16 ? -10.560 -18.524 -1.701 1.00 9.60 11 ASP C C 1
ATOM 717 O O . ASP C 1 16 ? -11.154 -19.608 -1.775 1.00 10.51 11 ASP C O 1
ATOM 722 N N . ALA C 1 17 ? -9.284 -18.409 -1.346 1.00 10.96 12 ALA C N 1
ATOM 723 C CA . ALA C 1 17 ? -8.479 -19.591 -1.023 1.00 11.29 12 ALA C CA 1
ATOM 724 C C . ALA C 1 17 ? -9.142 -20.462 0.051 1.00 12.53 12 ALA C C 1
ATOM 725 O O . ALA C 1 17 ? -9.582 -19.951 1.082 1.00 15.64 12 ALA C O 1
ATOM 727 N N . VAL C 1 18 ? -9.215 -21.775 -0.198 1.00 12.94 13 VAL C N 1
ATOM 728 C CA . VAL C 1 18 ? -9.752 -22.746 0.766 1.00 13.05 13 VAL C CA 1
ATOM 729 C C . VAL C 1 18 ? -8.611 -23.533 1.423 1.00 14.49 13 VAL C C 1
ATOM 730 O O . VAL C 1 18 ? -8.747 -24.063 2.526 1.00 17.05 13 VAL C O 1
ATOM 734 N N . HIS C 1 19 ? -7.486 -23.618 0.724 1.00 12.93 14 HIS C N 1
ATOM 735 C CA . HIS C 1 19 ? -6.287 -24.243 1.271 1.00 11.76 14 HIS C CA 1
ATOM 736 C C . HIS C 1 19 ? -5.148 -23.249 1.156 1.00 11.41 14 HIS C C 1
ATOM 737 O O . HIS C 1 19 ? -5.187 -22.372 0.312 1.00 12.16 14 HIS C O 1
ATOM 744 N N . ASP C 1 20 ? -4.137 -23.397 2.000 1.00 12.24 15 ASP C N 1
ATOM 745 C CA . ASP C 1 20 ? -3.104 -22.367 2.129 1.00 11.86 15 ASP C CA 1
ATOM 746 C C . ASP C 1 20 ? -2.215 -22.215 0.897 1.00 12.65 15 ASP C C 1
ATOM 747 O O . ASP C 1 20 ? -1.586 -21.163 0.715 1.00 12.46 15 ASP C O 1
ATOM 752 N N . ASP C 1 21 ? -2.164 -23.241 0.046 1.00 11.23 16 ASP C N 1
ATOM 753 C CA . ASP C 1 21 ? -1.365 -23.137 -1.172 1.00 10.14 16 ASP C CA 1
ATOM 754 C C . ASP C 1 21 ? -2.113 -22.446 -2.311 1.00 10.52 16 ASP C C 1
ATOM 755 O O . ASP C 1 21 ? -1.554 -22.277 -3.395 1.00 12.01 16 ASP C O 1
ATOM 760 N N . GLU C 1 22 ? -3.351 -22.013 -2.057 1.00 9.76 17 GLU C N 1
ATOM 761 C CA . GLU C 1 22 ? -4.175 -21.372 -3.081 1.00 8.36 17 GLU C CA 1
ATOM 762 C C . GLU C 1 22 ? -4.141 -19.846 -3.044 1.00 10.69 17 GLU C C 1
ATOM 763 O O . GLU C 1 22 ? -4.024 -19.224 -1.983 1.00 12.32 17 GLU C O 1
ATOM 769 N N . LEU C 1 23 ? -4.246 -19.251 -4.224 1.00 10.20 18 LEU C N 1
ATOM 770 C CA . LEU C 1 23 ? -4.410 -17.808 -4.359 1.00 10.01 18 LEU C CA 1
ATOM 771 C C . LEU C 1 23 ? -5.835 -17.403 -4.038 1.00 10.38 18 LEU C C 1
ATOM 772 O O . LEU C 1 23 ? -6.768 -18.164 -4.304 1.00 9.82 18 LEU C O 1
ATOM 777 N N . THR C 1 24 ? -5.990 -16.208 -3.472 1.00 9.31 19 THR C N 1
ATOM 778 C CA . THR C 1 24 ? -7.276 -15.519 -3.462 1.00 9.98 19 THR C CA 1
ATOM 779 C C . THR C 1 24 ? -7.254 -14.531 -4.609 1.00 10.84 19 THR C C 1
ATOM 780 O O . THR C 1 24 ? -6.340 -13.712 -4.714 1.00 10.66 19 THR C O 1
ATOM 784 N N . ILE C 1 25 ? -8.231 -14.653 -5.505 1.00 11.13 20 ILE C N 1
ATOM 785 C CA . ILE C 1 25 ? -8.190 -13.910 -6.751 1.00 9.82 20 ILE C CA 1
ATOM 786 C C . ILE C 1 25 ? -9.459 -13.096 -6.955 1.00 10.06 20 ILE C C 1
ATOM 787 O O . ILE C 1 25 ? -10.525 -13.417 -6.432 1.00 9.79 20 ILE C O 1
ATOM 792 N N . ARG C 1 26 ? -9.311 -12.011 -7.701 1.00 11.64 21 ARG C N 1
ATOM 793 C CA . ARG C 1 26 ? -10.382 -11.050 -7.913 1.00 10.04 21 ARG C CA 1
ATOM 794 C C . ARG C 1 26 ? -10.456 -10.710 -9.389 1.00 8.76 21 ARG C C 1
ATOM 795 O O . ARG C 1 26 ? -9.431 -10.558 -10.043 1.00 10.11 21 ARG C O 1
ATOM 803 N N . VAL C 1 27 ? -11.672 -10.591 -9.910 1.00 8.15 22 VAL C N 1
ATOM 804 C CA . VAL C 1 27 ? -11.880 -10.291 -11.323 1.00 9.11 22 VAL C CA 1
ATOM 805 C C . VAL C 1 27 ? -10.996 -9.138 -11.794 1.00 11.26 22 VAL C C 1
ATOM 806 O O . VAL C 1 27 ? -10.958 -8.087 -11.157 1.00 11.79 22 VAL C O 1
ATOM 810 N N . GLY C 1 28 ? -10.294 -9.338 -12.905 1.00 9.85 23 GLY C N 1
ATOM 811 C CA . GLY C 1 28 ? -9.436 -8.303 -13.455 1.00 11.35 23 GLY C CA 1
ATOM 812 C C . GLY C 1 28 ? -7.958 -8.541 -13.240 1.00 11.93 23 GLY C C 1
ATOM 813 O O . GLY C 1 28 ? -7.128 -8.116 -14.054 1.00 12.78 23 GLY C O 1
ATOM 814 N N . GLU C 1 29 ? -7.622 -9.204 -12.141 1.00 11.42 24 GLU C N 1
ATOM 815 C CA . GLU C 1 29 ? -6.227 -9.487 -11.837 1.00 11.30 24 GLU C CA 1
ATOM 816 C C . GLU C 1 29 ? -5.573 -10.319 -12.922 1.00 10.58 24 GLU C C 1
ATOM 817 O O . GLU C 1 29 ? -6.226 -11.120 -13.600 1.00 9.93 24 GLU C O 1
ATOM 823 N N . ILE C 1 30 ? -4.275 -10.101 -13.090 1.00 9.80 25 ILE C N 1
ATOM 824 C CA . ILE C 1 30 ? -3.473 -10.909 -13.996 1.00 11.48 25 ILE C CA 1
ATOM 825 C C . ILE C 1 30 ? -2.568 -11.821 -13.173 1.00 9.18 25 ILE C C 1
ATOM 826 O O . ILE C 1 30 ? -1.803 -11.340 -12.336 1.00 10.05 25 ILE C O 1
ATOM 831 N N . ILE C 1 31 ? -2.665 -13.125 -13.412 1.00 8.04 26 ILE C N 1
ATOM 832 C CA . ILE C 1 31 ? -1.783 -14.113 -12.788 1.00 9.07 26 ILE C CA 1
ATOM 833 C C . ILE C 1 31 ? -0.661 -14.424 -13.762 1.00 9.95 26 ILE C C 1
ATOM 834 O O . ILE C 1 31 ? -0.921 -14.742 -14.925 1.00 10.44 26 ILE C O 1
ATOM 839 N N . ARG C 1 32 ? 0.582 -14.305 -13.298 1.00 8.76 27 ARG C N 1
ATOM 840 C CA . ARG C 1 32 ? 1.729 -14.358 -14.198 1.00 9.78 27 ARG C CA 1
ATOM 841 C C . ARG C 1 32 ? 2.640 -15.567 -14.012 1.00 9.57 27 ARG C C 1
ATOM 842 O O . ARG C 1 32 ? 2.602 -16.249 -12.988 1.00 10.11 27 ARG C O 1
ATOM 850 N N . ASN C 1 33 ? 3.440 -15.836 -15.037 1.00 10.15 28 ASN C N 1
ATOM 851 C CA . ASN C 1 33 ? 4.371 -16.971 -15.022 1.00 10.32 28 ASN C CA 1
ATOM 852 C C . ASN C 1 33 ? 3.658 -18.258 -14.639 1.00 9.29 28 ASN C C 1
ATOM 853 O O . ASN C 1 33 ? 4.075 -18.971 -13.724 1.00 10.80 28 ASN C O 1
ATOM 858 N N . VAL C 1 34 ? 2.562 -18.540 -15.335 1.00 9.27 29 VAL C N 1
ATOM 859 C CA . VAL C 1 34 ? 1.702 -19.662 -14.989 1.00 10.39 29 VAL C CA 1
ATOM 860 C C . VAL C 1 34 ? 2.262 -20.985 -15.482 1.00 11.78 29 VAL C C 1
ATOM 861 O O . VAL C 1 34 ? 2.763 -21.103 -16.606 1.00 14.01 29 VAL C O 1
ATOM 865 N N . LYS C 1 35 ? 2.186 -21.983 -14.615 1.00 12.39 30 LYS C N 1
ATOM 866 C CA . LYS C 1 35 ? 2.668 -23.315 -14.930 1.00 15.74 30 LYS C CA 1
ATOM 867 C C . LYS C 1 35 ? 1.631 -24.353 -14.562 1.00 16.58 30 LYS C C 1
ATOM 868 O O . LYS C 1 35 ? 0.904 -24.193 -13.593 1.00 13.92 30 LYS C O 1
ATOM 874 N N A LYS C 1 36 ? 1.567 -25.425 -15.343 0.53 18.27 31 LYS C N 1
ATOM 875 N N B LYS C 1 36 ? 1.575 -25.424 -15.344 0.47 18.33 31 LYS C N 1
ATOM 876 C CA A LYS C 1 36 ? 0.798 -26.600 -14.959 0.53 19.84 31 LYS C CA 1
ATOM 877 C CA B LYS C 1 36 ? 0.813 -26.598 -14.960 0.47 19.87 31 LYS C CA 1
ATOM 878 C C A LYS C 1 36 ? 1.688 -27.509 -14.124 0.53 21.06 31 LYS C C 1
ATOM 879 C C B LYS C 1 36 ? 1.707 -27.489 -14.112 0.47 21.06 31 LYS C C 1
ATOM 880 O O A LYS C 1 36 ? 2.766 -27.913 -14.565 0.53 22.89 31 LYS C O 1
ATOM 881 O O B LYS C 1 36 ? 2.804 -27.861 -14.529 0.47 22.71 31 LYS C O 1
ATOM 892 N N . LEU C 1 37 ? 1.251 -27.814 -12.911 1.00 21.22 32 LEU C N 1
ATOM 893 C CA . LEU C 1 37 ? 1.992 -28.724 -12.065 1.00 21.79 32 LEU C CA 1
ATOM 894 C C . LEU C 1 37 ? 1.331 -30.086 -12.193 1.00 23.55 32 LEU C C 1
ATOM 895 O O . LEU C 1 37 ? 0.781 -30.407 -13.244 1.00 25.21 32 LEU C O 1
ATOM 900 N N . GLN C 1 38 ? 1.377 -30.890 -11.144 1.00 26.10 33 GLN C N 1
ATOM 901 C CA . GLN C 1 38 ? 0.909 -32.270 -11.274 1.00 26.41 33 GLN C CA 1
ATOM 902 C C . GLN C 1 38 ? -0.613 -32.358 -11.195 1.00 24.03 33 GLN C C 1
ATOM 903 O O . GLN C 1 38 ? -1.208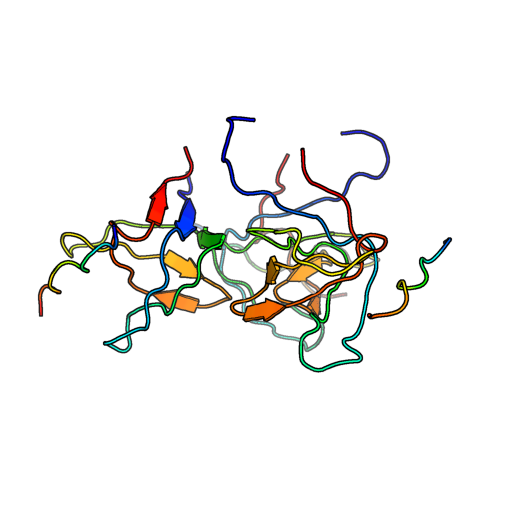 -33.350 -11.594 1.00 22.72 33 GLN C O 1
ATOM 905 N N . GLU C 1 39 ? -1.241 -31.299 -10.705 1.00 26.02 34 GLU C N 1
ATOM 906 C CA . GLU C 1 39 ? -2.645 -31.360 -10.310 1.00 25.57 34 GLU C CA 1
ATOM 907 C C . GLU C 1 39 ? -3.655 -31.052 -11.419 1.00 24.93 34 GLU C C 1
ATOM 908 O O . GLU C 1 39 ? -3.587 -30.020 -12.083 1.00 28.46 34 GLU C O 1
ATOM 914 N N . GLU C 1 40 ? -4.615 -31.954 -11.583 1.00 21.27 35 GLU C N 1
ATOM 915 C CA . GLU C 1 40 ? -5.672 -31.817 -12.576 1.00 18.35 35 GLU C CA 1
ATOM 916 C C . GLU C 1 40 ? -6.652 -30.690 -12.212 1.00 17.54 35 GLU C C 1
ATOM 917 O O . GLU C 1 40 ? -7.126 -30.619 -11.077 1.00 16.59 35 GLU C O 1
ATOM 923 N N . GLY C 1 41 ? -6.923 -29.798 -13.166 1.00 15.35 36 GLY C N 1
ATOM 924 C CA . GLY C 1 41 ? -7.936 -28.761 -12.992 1.00 13.86 36 GLY C CA 1
ATOM 925 C C . GLY C 1 41 ? -7.417 -27.486 -12.345 1.00 12.42 36 GLY C C 1
ATOM 926 O O . GLY C 1 41 ? -8.130 -26.480 -12.230 1.00 13.86 36 GLY C O 1
ATOM 927 N N . TRP C 1 42 ? -6.156 -27.531 -11.929 1.00 12.24 37 TRP C N 1
ATOM 928 C CA . TRP C 1 42 ? -5.544 -26.433 -11.191 1.00 10.68 37 TRP C CA 1
ATOM 929 C C . TRP C 1 42 ? -4.260 -25.982 -11.875 1.00 12.14 37 TRP C C 1
ATOM 930 O O . TRP C 1 42 ? -3.552 -26.782 -12.484 1.00 15.85 37 TRP C O 1
ATOM 941 N N . LEU C 1 43 ? -3.991 -24.684 -11.802 1.00 10.17 38 LEU C N 1
ATOM 942 C CA . LEU C 1 43 ? -2.755 -24.116 -12.330 1.00 11.82 38 LEU C CA 1
ATOM 943 C C . LEU C 1 43 ? -1.995 -23.440 -11.215 1.00 10.82 38 LEU C C 1
ATOM 944 O O . LEU C 1 43 ? -2.536 -23.223 -10.136 1.00 11.17 38 LEU C O 1
ATOM 949 N N . GLU C 1 44 ? -0.736 -23.108 -11.476 1.00 9.96 39 GLU C N 1
ATOM 950 C CA A GLU C 1 44 ? 0.079 -22.401 -10.502 0.54 11.17 39 GLU C CA 1
ATOM 951 C CA B GLU C 1 44 ? 0.090 -22.390 -10.500 0.46 11.19 39 GLU C CA 1
ATOM 952 C C . GLU C 1 44 ? 0.631 -21.113 -11.112 1.00 11.25 39 GLU C C 1
ATOM 953 O O . GLU C 1 44 ? 1.003 -21.087 -12.272 1.00 13.17 39 GLU C O 1
ATOM 964 N N . GLY C 1 45 ? 0.688 -20.047 -10.329 1.00 10.25 40 GLY C N 1
ATOM 965 C CA . GLY C 1 45 ? 1.136 -18.782 -10.891 1.00 8.82 40 GLY C CA 1
ATOM 966 C C . GLY C 1 45 ? 1.451 -17.744 -9.852 1.00 8.69 40 GLY C C 1
ATOM 967 O O . GLY C 1 45 ? 1.204 -17.948 -8.671 1.00 9.73 40 GLY C O 1
ATOM 968 N N . GLU C 1 46 ? 1.993 -16.623 -10.322 1.00 9.11 41 GLU C N 1
ATOM 969 C CA . GLU C 1 46 ? 2.450 -15.523 -9.482 1.00 9.88 41 GLU C CA 1
ATOM 970 C C . GLU C 1 46 ? 1.381 -14.444 -9.411 1.00 8.07 41 GLU C C 1
ATOM 971 O O . GLU C 1 46 ? 0.820 -14.058 -10.425 1.00 9.47 41 GLU C O 1
ATOM 977 N N . LEU C 1 47 ? 1.110 -13.951 -8.215 1.00 8.49 42 LEU C N 1
ATOM 978 C CA . LEU C 1 47 ? 0.152 -12.857 -8.065 1.00 8.72 42 LEU C CA 1
ATOM 979 C C . LEU C 1 47 ? 0.529 -11.999 -6.874 1.00 11.99 42 LEU C C 1
ATOM 980 O O . LEU C 1 47 ? 0.598 -12.487 -5.743 1.00 12.73 42 LEU C O 1
ATOM 985 N N . ASN C 1 48 ? 0.800 -10.725 -7.141 1.00 15.35 43 ASN C N 1
ATOM 986 C CA . ASN C 1 48 ? 1.093 -9.755 -6.093 1.00 17.09 43 ASN C CA 1
ATOM 987 C C . ASN C 1 48 ? 2.221 -10.185 -5.152 1.00 16.49 43 ASN C C 1
ATOM 988 O O . ASN C 1 48 ? 2.180 -9.897 -3.956 1.00 19.72 43 ASN C O 1
ATOM 993 N N . GLY C 1 49 ? 3.228 -10.871 -5.696 1.00 13.85 44 GLY C N 1
ATOM 994 C CA . GLY C 1 49 ? 4.448 -11.142 -4.954 1.00 15.78 44 GLY C CA 1
ATOM 995 C C . GLY C 1 49 ? 4.597 -12.561 -4.431 1.00 15.80 44 GLY C C 1
ATOM 996 O O . GLY C 1 49 ? 5.668 -12.932 -3.937 1.00 17.24 44 GLY C O 1
ATOM 997 N N . ARG C 1 50 ? 3.530 -13.350 -4.536 1.00 14.98 45 ARG C N 1
ATOM 998 C CA . ARG C 1 50 ? 3.541 -14.738 -4.071 1.00 13.56 45 ARG C CA 1
ATOM 999 C C . ARG C 1 50 ? 3.133 -15.671 -5.199 1.00 13.62 45 ARG C C 1
ATOM 1000 O O . ARG C 1 50 ? 2.607 -15.239 -6.215 1.00 13.88 45 ARG C O 1
ATOM 1008 N N . ARG C 1 51 ? 3.363 -16.962 -5.014 1.00 14.65 46 ARG C N 1
ATOM 1009 C CA . ARG C 1 51 ? 2.894 -17.946 -5.980 1.00 13.32 46 ARG C CA 1
ATOM 1010 C C . ARG C 1 51 ? 1.848 -18.826 -5.314 1.00 12.15 46 ARG C C 1
ATOM 1011 O O . ARG C 1 51 ? 1.860 -19.018 -4.095 1.00 15.47 46 ARG C O 1
ATOM 1019 N N . GLY C 1 52 ? 0.914 -19.323 -6.103 1.00 9.60 47 GLY C N 1
ATOM 1020 C CA . GLY C 1 52 ? -0.111 -20.203 -5.567 1.00 8.71 47 GLY C CA 1
ATOM 1021 C C . GLY C 1 52 ? -0.955 -20.880 -6.617 1.00 9.23 47 GLY C C 1
ATOM 1022 O O . GLY C 1 52 ? -0.875 -20.560 -7.812 1.00 10.59 47 GLY C O 1
ATOM 1023 N N . MET C 1 53 ? -1.777 -21.823 -6.160 1.00 9.06 48 MET C N 1
ATOM 1024 C CA . MET C 1 53 ? -2.629 -22.611 -7.040 1.00 10.51 48 MET C CA 1
ATOM 1025 C C . MET C 1 53 ? -3.939 -21.877 -7.285 1.00 8.77 48 MET C C 1
ATOM 1026 O O . MET C 1 53 ? -4.425 -21.162 -6.418 1.00 9.97 48 MET C O 1
ATOM 1031 N N . PHE C 1 54 ? -4.524 -22.062 -8.458 1.00 8.19 49 PHE C N 1
ATOM 1032 C CA . PHE C 1 54 ? -5.832 -21.464 -8.730 1.00 8.70 49 PHE C CA 1
ATOM 1033 C C . PHE C 1 54 ? -6.622 -22.355 -9.672 1.00 8.87 49 PHE C C 1
ATOM 1034 O O . PHE C 1 54 ? -6.039 -23.135 -10.431 1.00 9.45 49 PHE C O 1
ATOM 1042 N N . PRO C 1 55 ? -7.959 -22.287 -9.588 1.00 9.40 50 PRO C N 1
ATOM 1043 C CA . PRO C 1 55 ? -8.757 -23.209 -10.406 1.00 10.33 50 PRO C CA 1
ATOM 1044 C C . PRO C 1 55 ? -8.788 -22.725 -11.850 1.00 11.32 50 PRO C C 1
ATOM 1045 O O . PRO C 1 55 ? -8.960 -21.514 -12.093 1.00 10.82 50 PRO C O 1
ATOM 1049 N N . ASP C 1 56 ? -8.611 -23.645 -12.795 1.00 10.15 51 ASP C N 1
ATOM 1050 C CA . ASP C 1 56 ? -8.341 -23.212 -14.151 1.00 13.00 51 ASP C CA 1
ATOM 1051 C C . ASP C 1 56 ? -9.588 -22.744 -14.880 1.00 13.22 51 ASP C C 1
ATOM 1052 O O . ASP C 1 56 ? -9.483 -22.192 -15.956 1.00 12.88 51 ASP C O 1
ATOM 1057 N N . ASN C 1 57 ? -10.766 -22.942 -14.298 1.00 11.24 52 ASN C N 1
ATOM 1058 C CA . ASN C 1 57 ? -11.985 -22.492 -14.955 1.00 11.14 52 ASN C CA 1
ATOM 1059 C C . ASN C 1 57 ? -12.505 -21.145 -14.416 1.00 10.88 52 ASN C C 1
ATOM 1060 O O . ASN C 1 57 ? -13.624 -20.736 -14.730 1.00 11.19 52 ASN C O 1
ATOM 1065 N N . PHE C 1 58 ? -11.668 -20.461 -13.637 1.00 11.44 53 PHE C N 1
ATOM 1066 C CA . PHE C 1 58 ? -11.992 -19.123 -13.115 1.00 9.18 53 PHE C CA 1
ATOM 1067 C C . PHE C 1 58 ? -11.220 -18.047 -13.880 1.00 10.80 53 PHE C C 1
ATOM 1068 O O . PHE C 1 58 ? -11.304 -16.849 -13.556 1.00 10.07 53 PHE C O 1
ATOM 1076 N N . VAL C 1 59 ? -10.464 -18.477 -14.892 1.00 10.20 54 VAL C N 1
ATOM 1077 C CA . VAL C 1 59 ? -9.514 -17.621 -15.580 1.00 10.50 54 VAL C CA 1
ATOM 1078 C C . VAL C 1 59 ? -9.580 -17.820 -17.095 1.00 11.52 54 VAL C C 1
ATOM 1079 O O . VAL C 1 59 ? -10.086 -18.841 -17.572 1.00 14.16 54 VAL C O 1
ATOM 1083 N N . LYS C 1 60 ? -9.042 -16.849 -17.833 1.00 9.99 55 LYS C N 1
ATOM 1084 C CA . LYS C 1 60 ? -8.918 -16.928 -19.287 1.00 14.44 55 LYS C CA 1
ATOM 1085 C C . LYS C 1 60 ? -7.466 -16.716 -19.673 1.00 15.32 55 LYS C C 1
ATOM 1086 O O . LYS C 1 60 ? -6.813 -15.823 -19.144 1.00 15.91 55 LYS C O 1
ATOM 1092 N N . GLU C 1 61 ? -6.953 -17.525 -20.593 1.00 16.89 56 GLU C N 1
ATOM 1093 C CA . GLU C 1 61 ? -5.555 -17.382 -20.987 1.00 18.16 56 GLU C CA 1
ATOM 1094 C C . GLU C 1 61 ? -5.355 -16.150 -21.868 1.00 21.15 56 GLU C C 1
ATOM 1095 O O . GLU C 1 61 ? -6.152 -15.875 -22.762 1.00 21.97 56 GLU C O 1
ATOM 1101 N N . ILE C 1 62 ? -4.305 -15.388 -21.584 1.00 21.29 57 ILE C N 1
ATOM 1102 C CA . ILE C 1 62 ? -3.906 -14.291 -22.455 1.00 24.08 57 ILE C CA 1
ATOM 1103 C C . ILE C 1 62 ? -3.107 -14.865 -23.618 1.00 28.34 57 ILE C C 1
ATOM 1104 O O . ILE C 1 62 ? -2.072 -15.496 -23.416 1.00 27.48 57 ILE C O 1
ATOM 1109 N N . LYS C 1 63 ? -3.608 -14.669 -24.833 1.00 33.34 58 LYS C N 1
ATOM 1110 C CA . LYS C 1 63 ? -2.946 -15.198 -26.020 1.00 37.36 58 LYS C CA 1
ATOM 1111 C C . LYS C 1 63 ? -2.616 -14.077 -26.998 1.00 40.59 58 LYS C C 1
ATOM 1112 O O . LYS C 1 63 ? -1.818 -13.190 -26.686 1.00 42.06 58 LYS C O 1
ATOM 1114 N N . LYS D 2 3 ? -22.877 -14.050 -14.591 1.00 47.16 380 LYS D N 1
ATOM 1115 C CA . LYS D 2 3 ? -24.071 -14.862 -14.788 1.00 49.00 380 LYS D CA 1
ATOM 1116 C C . LYS D 2 3 ? -23.820 -16.288 -14.310 1.00 46.65 380 LYS D C 1
ATOM 1117 O O . LYS D 2 3 ? -23.953 -16.585 -13.124 1.00 46.39 380 LYS D O 1
ATOM 1119 N N . ASN D 2 4 ? -23.453 -17.168 -15.236 1.00 45.29 381 ASN D N 1
ATOM 1120 C CA . ASN D 2 4 ? -23.079 -18.535 -14.887 1.00 42.02 381 ASN D CA 1
ATOM 1121 C C . ASN D 2 4 ? -21.716 -18.588 -14.190 1.00 36.30 381 ASN D C 1
ATOM 1122 O O . ASN D 2 4 ? -20.712 -18.146 -14.750 1.00 36.78 381 ASN D O 1
ATOM 1127 N N . LEU D 2 5 ? -21.684 -19.134 -12.976 1.00 30.66 382 LEU D N 1
ATOM 1128 C CA . LEU D 2 5 ? -20.452 -19.181 -12.189 1.00 25.01 382 LEU D CA 1
ATOM 1129 C C . LEU D 2 5 ? -19.791 -20.547 -12.243 1.00 21.72 382 LEU D C 1
ATOM 1130 O O . LEU D 2 5 ? -20.471 -21.581 -12.243 1.00 22.82 382 LEU D O 1
ATOM 1135 N N . PRO D 2 6 ? -18.455 -20.557 -12.270 1.00 16.99 383 PRO D N 1
ATOM 1136 C CA . PRO D 2 6 ? -17.723 -21.819 -12.248 1.00 15.05 383 PRO D CA 1
ATOM 1137 C C . PRO D 2 6 ? -17.654 -22.442 -10.863 1.00 14.69 383 PRO D C 1
ATOM 1138 O O . PRO D 2 6 ? -17.660 -21.762 -9.833 1.00 13.97 383 PRO D O 1
ATOM 1142 N N . THR D 2 7 ? -17.568 -23.761 -10.855 1.00 12.77 384 THR D N 1
ATOM 1143 C CA . THR D 2 7 ? -17.287 -24.488 -9.633 1.00 13.06 384 THR D CA 1
ATOM 1144 C C . THR D 2 7 ? -15.845 -24.974 -9.692 1.00 13.00 384 THR D C 1
ATOM 1145 O O . THR D 2 7 ? -15.459 -25.652 -10.646 1.00 14.85 384 THR D O 1
ATOM 1149 N N . ALA D 2 8 ? -15.057 -24.640 -8.679 1.00 11.83 385 ALA D N 1
ATOM 1150 C CA . ALA D 2 8 ? -13.655 -25.058 -8.657 1.00 11.28 385 ALA D CA 1
ATOM 1151 C C . ALA D 2 8 ? -13.549 -26.583 -8.664 1.00 10.11 385 ALA D C 1
ATOM 1152 O O . ALA D 2 8 ? -14.314 -27.280 -7.967 1.00 10.99 385 ALA D O 1
ATOM 1154 N N . PRO D 2 9 ? -12.624 -27.119 -9.472 1.00 10.91 386 PRO D N 1
ATOM 1155 C CA . PRO D 2 9 ? -12.483 -28.583 -9.494 1.00 10.92 386 PRO D CA 1
ATOM 1156 C C . PRO D 2 9 ? -11.959 -29.108 -8.161 1.00 12.08 386 PRO D C 1
ATOM 1157 O O . PRO D 2 9 ? -11.258 -28.377 -7.447 1.00 13.35 386 PRO D O 1
ATOM 1161 N N . PRO D 2 10 ? -12.307 -30.362 -7.815 1.00 15.22 387 PRO D N 1
ATOM 1162 C CA . PRO D 2 10 ? -11.751 -31.006 -6.621 1.00 16.60 387 PRO D CA 1
ATOM 1163 C C . PRO D 2 10 ? -10.224 -30.956 -6.619 1.00 16.05 387 PRO D C 1
ATOM 1164 O O . PRO D 2 10 ? -9.633 -31.106 -7.682 1.00 18.46 387 PRO D O 1
ATOM 1168 N N . ARG D 2 11 ? -9.608 -30.741 -5.461 1.00 15.34 388 ARG D N 1
ATOM 1169 C CA . ARG D 2 11 ? -8.156 -30.868 -5.327 1.00 16.21 388 ARG D CA 1
ATOM 1170 C C . ARG D 2 11 ? -7.762 -32.352 -5.313 1.00 18.35 388 ARG D C 1
ATOM 1171 O O . ARG D 2 11 ? -8.560 -33.206 -4.926 1.00 18.72 388 ARG D O 1
ATOM 1179 N N . ARG D 2 12 ? -6.535 -32.663 -5.723 1.00 17.95 389 ARG D N 1
ATOM 1180 C CA . ARG D 2 12 ? -6.086 -34.053 -5.691 1.00 24.80 389 ARG D CA 1
ATOM 1181 C C . ARG D 2 12 ? -5.926 -34.547 -4.255 1.00 30.09 389 ARG D C 1
ATOM 1182 O O . ARG D 2 12 ? -5.299 -33.888 -3.420 1.00 31.41 389 ARG D O 1
ATOM 1190 N N . GLY E 1 1 ? 7.139 1.152 -29.781 1.00 26.58 -4 GLY E N 1
ATOM 1191 C CA . GLY E 1 1 ? 5.973 1.948 -29.432 1.00 25.94 -4 GLY E CA 1
ATOM 1192 C C . GLY E 1 1 ? 6.197 3.448 -29.541 1.00 27.22 -4 GLY E C 1
ATOM 1193 O O . GLY E 1 1 ? 7.280 3.898 -29.920 1.00 26.26 -4 GLY E O 1
ATOM 1194 N N . PRO E 1 2 ? 5.160 4.237 -29.214 1.00 27.00 -3 PRO E N 1
ATOM 1195 C CA . PRO E 1 2 ? 5.244 5.701 -29.253 1.00 27.54 -3 PRO E CA 1
ATOM 1196 C C . PRO E 1 2 ? 6.362 6.260 -28.379 1.00 26.19 -3 PRO E C 1
ATOM 1197 O O . PRO E 1 2 ? 6.726 5.662 -27.362 1.00 25.33 -3 PRO E O 1
ATOM 1201 N N . LEU E 1 3 ? 6.915 7.389 -28.802 1.00 29.07 -2 LEU E N 1
ATOM 1202 C CA . LEU E 1 3 ? 7.899 8.115 -28.013 1.00 31.56 -2 LEU E CA 1
ATOM 1203 C C . LEU E 1 3 ? 7.290 8.573 -26.697 1.00 30.79 -2 LEU E C 1
ATOM 1204 O O . LEU E 1 3 ? 6.112 8.933 -26.646 1.00 29.32 -2 LEU E O 1
ATOM 1209 N N . GLY E 1 4 ? 8.092 8.556 -25.638 1.00 30.43 -1 GLY E N 1
ATOM 1210 C CA . GLY E 1 4 ? 7.666 9.080 -24.354 1.00 31.21 -1 GLY E CA 1
ATOM 1211 C C . GLY E 1 4 ? 6.715 8.158 -23.625 1.00 30.37 -1 GLY E C 1
ATOM 1212 O O . GLY E 1 4 ? 6.146 8.517 -22.593 1.00 31.38 -1 GLY E O 1
ATOM 1213 N N . SER E 1 5 ? 6.533 6.958 -24.157 1.00 28.44 0 SER E N 1
ATOM 1214 C CA . SER E 1 5 ? 5.692 5.991 -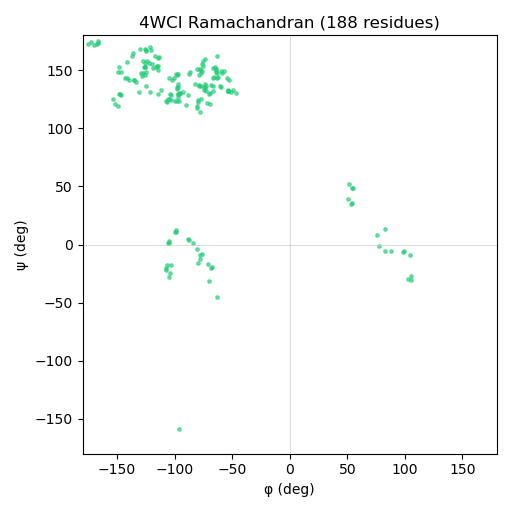23.479 1.00 26.68 0 SER E CA 1
ATOM 1215 C C . SER E 1 5 ? 6.452 5.414 -22.296 1.00 23.02 0 SER E C 1
ATOM 1216 O O . SER E 1 5 ? 7.683 5.425 -22.245 1.00 23.57 0 SER E O 1
ATOM 1219 N N . MET E 1 6 ? 5.710 4.931 -21.322 1.00 21.02 1 MET E N 1
ATOM 1220 C CA A MET E 1 6 ? 6.324 4.357 -20.138 0.54 19.27 1 MET E CA 1
ATOM 1221 C CA B MET E 1 6 ? 6.323 4.371 -20.137 0.46 19.33 1 MET E CA 1
ATOM 1222 C C . MET E 1 6 ? 7.043 3.068 -20.462 1.00 19.32 1 MET E C 1
ATOM 1223 O O . MET E 1 6 ? 6.611 2.303 -21.325 1.00 20.73 1 MET E O 1
ATOM 1232 N N . VAL E 1 7 ? 8.139 2.835 -19.759 1.00 13.23 2 VAL E N 1
ATOM 1233 C CA . VAL E 1 7 ? 8.959 1.658 -19.981 1.00 13.13 2 VAL E CA 1
ATOM 1234 C C . VAL E 1 7 ? 8.699 0.649 -18.881 1.00 13.92 2 VAL E C 1
ATOM 1235 O O . VAL E 1 7 ? 8.741 0.985 -17.701 1.00 13.68 2 VAL E O 1
ATOM 1239 N N . ASP E 1 8 ? 8.401 -0.586 -19.274 1.00 11.47 3 ASP E N 1
ATOM 1240 C CA . ASP E 1 8 ? 8.181 -1.667 -18.315 1.00 12.04 3 ASP E CA 1
ATOM 1241 C C . ASP E 1 8 ? 9.233 -2.760 -18.473 1.00 11.85 3 ASP E C 1
ATOM 1242 O O . ASP E 1 8 ? 9.774 -2.961 -19.563 1.00 13.35 3 ASP E O 1
ATOM 1247 N N . TYR E 1 9 ? 9.511 -3.469 -17.384 1.00 10.13 4 TYR E N 1
ATOM 1248 C CA . TYR E 1 9 ? 10.438 -4.599 -17.403 1.00 9.70 4 TYR E CA 1
ATOM 1249 C C . TYR E 1 9 ? 9.775 -5.869 -16.858 1.00 11.50 4 TYR E C 1
ATOM 1250 O O . TYR E 1 9 ? 8.910 -5.796 -15.987 1.00 12.81 4 TYR E O 1
ATOM 1259 N N . ILE E 1 10 ? 10.175 -7.034 -17.360 1.00 10.34 5 ILE E N 1
ATOM 1260 C CA A ILE E 1 10 ? 9.661 -8.274 -16.796 0.59 11.78 5 ILE E CA 1
ATOM 1261 C CA B ILE E 1 10 ? 9.705 -8.324 -16.843 0.41 12.11 5 ILE E CA 1
ATOM 1262 C C . ILE E 1 10 ? 10.733 -8.893 -15.886 1.00 12.97 5 ILE E C 1
ATOM 1263 O O . ILE E 1 10 ? 11.919 -8.911 -16.210 1.00 13.13 5 ILE E O 1
ATOM 1272 N N . VAL E 1 11 ? 10.310 -9.366 -14.715 1.00 9.01 6 VAL E N 1
ATOM 1273 C CA . VAL E 1 11 ? 11.266 -9.973 -13.786 1.00 8.79 6 VAL E CA 1
ATOM 1274 C C . VAL E 1 11 ? 11.568 -11.416 -14.233 1.00 11.15 6 VAL E C 1
ATOM 1275 O O . VAL E 1 11 ? 10.665 -12.247 -14.380 1.00 11.30 6 VAL E O 1
ATOM 1279 N N . GLU E 1 12 ? 12.844 -11.704 -14.474 1.00 11.84 7 GLU E N 1
ATOM 1280 C CA . GLU E 1 12 ? 13.236 -13.036 -14.931 1.00 13.90 7 GLU E CA 1
ATOM 1281 C C . GLU E 1 12 ? 13.852 -13.886 -13.826 1.00 12.43 7 GLU E C 1
ATOM 1282 O O . GLU E 1 12 ? 13.929 -15.122 -13.953 1.00 12.36 7 GLU E O 1
ATOM 1288 N N . TYR E 1 13 ? 14.288 -13.233 -12.752 1.00 9.84 8 TYR E N 1
ATOM 1289 C CA . TYR E 1 13 ? 14.922 -13.918 -11.626 1.00 9.91 8 TYR E CA 1
ATOM 1290 C C . TYR E 1 13 ? 14.514 -13.278 -10.311 1.00 9.57 8 TYR E C 1
ATOM 1291 O O . TYR E 1 13 ? 14.419 -12.045 -10.221 1.00 10.27 8 TYR E O 1
ATOM 1300 N N . ASP E 1 14 ? 14.341 -14.107 -9.279 1.00 10.67 9 ASP E N 1
ATOM 1301 C CA . ASP E 1 14 ? 14.016 -13.611 -7.939 1.00 10.68 9 ASP E CA 1
ATOM 1302 C C . ASP E 1 14 ? 15.163 -12.807 -7.338 1.00 11.88 9 ASP E C 1
ATOM 1303 O O . ASP E 1 14 ? 16.347 -13.134 -7.532 1.00 13.01 9 ASP E O 1
ATOM 1308 N N . TYR E 1 15 ? 14.810 -11.762 -6.596 1.00 10.48 10 TYR E N 1
ATOM 1309 C CA . TYR E 1 15 ? 15.790 -10.974 -5.866 1.00 10.78 10 TYR E CA 1
ATOM 1310 C C . TYR E 1 15 ? 15.145 -10.444 -4.588 1.00 10.83 10 TYR E C 1
ATOM 1311 O O . TYR E 1 15 ? 14.0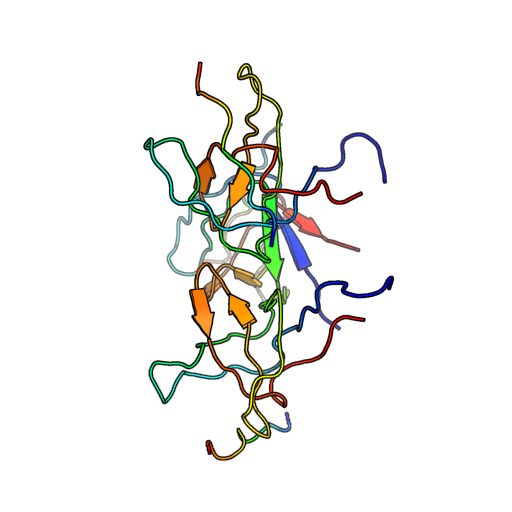58 -9.869 -4.609 1.00 11.43 10 TYR E O 1
ATOM 1320 N N . ASP E 1 16 ? 15.828 -10.667 -3.471 1.00 10.92 11 ASP E N 1
ATOM 1321 C CA . ASP E 1 16 ? 15.419 -10.131 -2.186 1.00 11.04 11 ASP E CA 1
ATOM 1322 C C . ASP E 1 16 ? 16.175 -8.845 -1.877 1.00 9.62 11 ASP E C 1
ATOM 1323 O O . ASP E 1 16 ? 17.406 -8.828 -1.928 1.00 11.58 11 ASP E O 1
ATOM 1328 N N . ALA E 1 17 ? 15.445 -7.801 -1.506 1.00 10.42 12 ALA E N 1
ATOM 1329 C CA . ALA E 1 17 ? 16.053 -6.504 -1.178 1.00 9.99 12 ALA E CA 1
ATOM 1330 C C . ALA E 1 17 ? 17.145 -6.623 -0.111 1.00 12.20 12 ALA E C 1
ATOM 1331 O O . ALA E 1 17 ? 16.945 -7.263 0.922 1.00 14.67 12 ALA E O 1
ATOM 1333 N N . VAL E 1 18 ? 18.302 -6.009 -0.368 1.00 12.61 13 VAL E N 1
ATOM 1334 C CA . VAL E 1 18 ? 19.421 -6.008 0.584 1.00 13.25 13 VAL E CA 1
ATOM 1335 C C . VAL E 1 18 ? 19.525 -4.635 1.262 1.00 15.05 13 VAL E C 1
ATOM 1336 O O . VAL E 1 18 ? 20.006 -4.507 2.395 1.00 17.32 13 VAL E O 1
ATOM 1340 N N . HIS E 1 19 ? 19.072 -3.612 0.550 1.00 12.78 14 HIS E N 1
ATOM 1341 C CA . HIS E 1 19 ? 19.002 -2.253 1.088 1.00 13.61 14 HIS E CA 1
ATOM 1342 C C . HIS E 1 19 ? 17.570 -1.758 1.001 1.00 10.77 14 HIS E C 1
ATOM 1343 O O . HIS E 1 19 ? 16.780 -2.239 0.189 1.00 11.99 14 HIS E O 1
ATOM 1350 N N . ASP E 1 20 ? 17.224 -0.799 1.841 1.00 11.55 15 ASP E N 1
ATOM 1351 C CA . ASP E 1 20 ? 15.822 -0.433 1.988 1.00 12.05 15 ASP E CA 1
ATOM 1352 C C . ASP E 1 20 ? 15.208 0.236 0.759 1.00 13.59 15 ASP E C 1
ATOM 1353 O O . ASP E 1 20 ? 13.980 0.257 0.616 1.00 11.95 15 ASP E O 1
ATOM 1358 N N . ASP E 1 21 ? 16.048 0.765 -0.126 1.00 11.02 16 ASP E N 1
ATOM 1359 C CA . ASP E 1 21 ? 15.542 1.409 -1.329 1.00 12.34 16 ASP E CA 1
ATOM 1360 C C . ASP E 1 21 ? 15.342 0.404 -2.462 1.00 9.75 16 ASP E C 1
ATOM 1361 O O . ASP E 1 21 ? 14.957 0.781 -3.565 1.00 11.50 16 ASP E O 1
ATOM 1366 N N . GLU E 1 22 ? 15.572 -0.876 -2.178 1.00 10.86 17 GLU E N 1
ATOM 1367 C CA . GLU E 1 22 ? 15.490 -1.906 -3.212 1.00 8.61 17 GLU E CA 1
ATOM 1368 C C . GLU E 1 22 ? 14.146 -2.641 -3.224 1.00 8.26 17 GLU E C 1
ATOM 1369 O O . GLU E 1 22 ? 13.518 -2.854 -2.185 1.00 10.59 17 GLU E O 1
ATOM 1375 N N . LEU E 1 23 ? 13.714 -3.027 -4.416 1.00 9.53 18 LEU E N 1
ATOM 1376 C CA . LEU E 1 23 ? 12.529 -3.869 -4.556 1.00 9.80 18 LEU E CA 1
ATOM 1377 C C . LEU E 1 23 ? 12.841 -5.333 -4.257 1.00 10.44 18 LEU E C 1
ATOM 1378 O O . LEU E 1 23 ? 13.935 -5.808 -4.539 1.00 11.31 18 LEU E O 1
ATOM 1383 N N . THR E 1 24 ? 11.876 -6.042 -3.679 1.00 7.84 19 THR E N 1
ATOM 1384 C CA . THR E 1 24 ? 11.926 -7.506 -3.673 1.00 8.53 19 THR E CA 1
ATOM 1385 C C . THR E 1 24 ? 11.073 -7.964 -4.833 1.00 10.91 19 THR E C 1
ATOM 1386 O O . THR E 1 24 ? 9.902 -7.583 -4.936 1.00 12.44 19 THR E O 1
ATOM 1390 N N . ILE E 1 25 ? 11.678 -8.745 -5.725 1.00 11.39 20 ILE E N 1
ATOM 1391 C CA . ILE E 1 25 ? 11.043 -9.073 -6.989 1.00 9.72 20 ILE E CA 1
ATOM 1392 C C . ILE E 1 25 ? 10.981 -10.583 -7.190 1.00 9.57 20 ILE E C 1
ATOM 1393 O O . ILE E 1 25 ? 11.795 -11.326 -6.653 1.00 10.43 20 ILE E O 1
ATOM 1398 N N . ARG E 1 26 ? 9.985 -11.013 -7.953 1.00 9.47 21 ARG E N 1
ATOM 1399 C CA . ARG E 1 26 ? 9.699 -12.428 -8.155 1.00 9.26 21 ARG E CA 1
ATOM 1400 C C . ARG E 1 26 ? 9.438 -12.655 -9.636 1.00 9.45 21 ARG E C 1
ATOM 1401 O O . ARG E 1 26 ? 8.822 -11.820 -10.283 1.00 9.96 21 ARG E O 1
ATOM 1409 N N . VAL E 1 27 ? 9.909 -13.785 -10.166 1.00 10.23 22 VAL E N 1
ATOM 1410 C CA . VAL E 1 27 ? 9.756 -14.093 -11.586 1.00 10.82 22 VAL E CA 1
ATOM 1411 C C . VAL E 1 27 ? 8.311 -13.894 -12.050 1.00 12.22 22 VAL E C 1
ATOM 1412 O O . VAL E 1 27 ? 7.379 -14.347 -11.379 1.00 15.12 22 VAL E O 1
ATOM 1416 N N . GLY E 1 28 ? 8.130 -13.219 -13.187 1.00 11.35 23 GLY E N 1
ATOM 1417 C CA . GLY E 1 28 ? 6.793 -12.957 -13.707 1.00 12.60 23 GLY E CA 1
ATOM 1418 C C . GLY E 1 28 ? 6.273 -11.547 -13.486 1.00 13.23 23 GLY E C 1
ATOM 1419 O O . GLY E 1 28 ? 5.473 -11.041 -14.273 1.00 11.95 23 GLY E O 1
ATOM 1420 N N . GLU E 1 29 ? 6.711 -10.906 -12.409 1.00 11.58 24 GLU E N 1
ATOM 1421 C CA . GLU E 1 29 ? 6.218 -9.565 -12.095 1.00 12.26 24 GLU E CA 1
ATOM 1422 C C . GLU E 1 29 ? 6.617 -8.560 -13.164 1.00 10.22 24 GLU E C 1
ATOM 1423 O O . GLU E 1 29 ? 7.653 -8.722 -13.829 1.00 11.87 24 GLU E O 1
ATOM 1429 N N . ILE E 1 30 ? 5.774 -7.543 -13.338 1.00 10.32 25 ILE E N 1
ATOM 1430 C CA . ILE E 1 30 ? 6.074 -6.416 -14.212 1.00 11.54 25 ILE E CA 1
ATOM 1431 C C . ILE E 1 30 ? 6.403 -5.206 -13.356 1.00 11.86 25 ILE E C 1
ATOM 1432 O O . ILE E 1 30 ? 5.601 -4.800 -12.511 1.00 10.54 25 ILE E O 1
ATOM 1437 N N . ILE E 1 31 ? 7.588 -4.652 -13.568 1.00 9.18 26 ILE E N 1
ATOM 1438 C CA . ILE E 1 31 ? 7.983 -3.401 -12.932 1.00 8.86 26 ILE E CA 1
ATOM 1439 C C . ILE E 1 31 ? 7.665 -2.295 -13.917 1.00 11.17 26 ILE E C 1
ATOM 1440 O O . ILE E 1 31 ? 8.026 -2.389 -15.087 1.00 11.17 26 ILE E O 1
ATOM 1445 N N . ARG E 1 32 ? 6.975 -1.258 -13.462 1.00 10.97 27 ARG E N 1
ATOM 1446 C CA . ARG E 1 32 ? 6.472 -0.241 -14.386 1.00 11.19 27 ARG E CA 1
ATOM 1447 C C . ARG E 1 32 ? 7.052 1.155 -14.177 1.00 12.19 27 ARG E C 1
ATOM 1448 O O . ARG E 1 32 ? 7.622 1.449 -13.132 1.00 11.91 27 ARG E O 1
ATOM 1456 N N . ASN E 1 33 ? 6.902 1.998 -15.194 1.00 11.78 28 ASN E N 1
ATOM 1457 C CA . ASN E 1 33 ? 7.379 3.385 -15.137 1.00 11.90 28 ASN E CA 1
ATOM 1458 C C . ASN E 1 33 ? 8.852 3.404 -14.788 1.00 13.06 28 ASN E C 1
ATOM 1459 O O . ASN E 1 33 ? 9.284 4.117 -13.885 1.00 12.60 28 ASN E O 1
ATOM 1464 N N . VAL E 1 34 ? 9.620 2.590 -15.504 1.00 12.89 29 VAL E N 1
ATOM 1465 C CA . VAL E 1 34 ? 11.024 2.381 -15.164 1.00 12.03 29 VAL E CA 1
ATOM 1466 C C . VAL E 1 34 ? 11.874 3.538 -15.656 1.00 13.64 29 VAL E C 1
ATOM 1467 O O . VAL E 1 34 ? 11.687 4.054 -16.760 1.00 13.53 29 VAL E O 1
ATOM 1471 N N . LYS E 1 35 ? 12.793 3.957 -14.794 1.00 13.98 30 LYS E N 1
ATOM 1472 C CA A LYS E 1 35 ? 13.683 5.069 -15.079 0.50 17.66 30 LYS E CA 1
ATOM 1473 C CA B LYS E 1 35 ? 13.684 5.067 -15.083 0.50 17.68 30 LYS E CA 1
ATOM 1474 C C . LYS E 1 35 ? 15.127 4.682 -14.809 1.00 17.79 30 LYS E C 1
ATOM 1475 O O . LYS E 1 35 ? 15.400 3.861 -13.938 1.00 15.25 30 LYS E O 1
ATOM 1486 N N A LYS E 1 36 ? 16.047 5.271 -15.562 0.50 19.80 31 LYS E N 1
ATOM 1487 N N B LYS E 1 36 ? 16.045 5.278 -15.558 0.50 19.84 31 LYS E N 1
ATOM 1488 C CA A LYS E 1 36 ? 17.460 5.167 -15.232 0.50 21.43 31 LYS E CA 1
ATOM 1489 C CA B LYS E 1 36 ? 17.456 5.167 -15.230 0.50 21.43 31 LYS E CA 1
ATOM 1490 C C A LYS E 1 36 ? 17.839 6.389 -14.411 0.50 22.93 31 LYS E C 1
ATOM 1491 C C B LYS E 1 36 ? 17.842 6.388 -14.411 0.50 22.96 31 LYS E C 1
ATOM 1492 O O A LYS E 1 36 ? 17.763 7.520 -14.892 0.50 25.58 31 LYS E O 1
ATOM 1493 O O B LYS E 1 36 ? 17.776 7.518 -14.896 0.50 25.51 31 LYS E O 1
ATOM 1504 N N . LEU E 1 37 ? 18.213 6.163 -13.157 1.00 22.47 32 LEU E N 1
ATOM 1505 C CA . LEU E 1 37 ? 18.642 7.252 -12.302 1.00 25.39 32 LEU E CA 1
ATOM 1506 C C . LEU E 1 37 ? 20.159 7.333 -12.395 1.00 29.40 32 LEU E C 1
ATOM 1507 O O . LEU E 1 37 ? 20.732 6.950 -13.410 1.00 32.33 32 LEU E O 1
ATOM 1512 N N . GLN E 1 38 ? 20.815 7.822 -11.353 1.00 31.82 33 GLN E N 1
ATOM 1513 C CA . GLN E 1 38 ? 22.252 8.074 -11.450 1.00 32.91 33 GLN E CA 1
ATOM 1514 C C . GLN E 1 38 ? 23.086 6.794 -11.332 1.00 30.65 33 GLN E C 1
ATOM 1515 O O . GLN E 1 38 ? 24.270 6.794 -11.659 1.00 32.14 33 GLN E O 1
ATOM 1521 N N . GLU E 1 39 ? 22.465 5.699 -10.905 1.00 28.15 34 GLU E N 1
ATOM 1522 C CA . GLU E 1 39 ? 23.227 4.518 -10.493 1.00 27.33 34 GLU E CA 1
ATOM 1523 C C . GLU E 1 39 ? 23.478 3.473 -11.586 1.00 27.05 34 GLU E C 1
ATOM 1524 O O . GLU E 1 39 ? 22.564 3.029 -12.276 1.00 30.98 34 GLU E O 1
ATOM 1530 N N . GLU E 1 40 ? 24.735 3.059 -11.697 1.00 22.83 35 GLU E N 1
ATOM 1531 C CA . GLU E 1 40 ? 25.189 2.112 -12.706 1.00 19.95 35 GLU E CA 1
ATOM 1532 C C . GLU E 1 40 ? 24.742 0.684 -12.366 1.00 19.79 35 GLU E C 1
ATOM 1533 O O . GLU E 1 40 ? 24.872 0.252 -11.221 1.00 19.10 35 GLU E O 1
ATOM 1539 N N . GLY E 1 41 ? 24.193 -0.030 -13.350 1.00 19.34 36 GLY E N 1
ATOM 1540 C CA . GLY E 1 41 ? 23.783 -1.416 -13.158 1.00 16.10 36 GLY E CA 1
ATOM 1541 C C . GLY E 1 41 ? 22.419 -1.623 -12.521 1.00 14.77 36 GLY E C 1
ATOM 1542 O O . GLY E 1 41 ? 21.941 -2.765 -12.389 1.00 13.61 36 GLY E O 1
ATOM 1543 N N . TRP E 1 42 ? 21.796 -0.517 -12.110 1.00 14.00 37 TRP E N 1
ATOM 1544 C CA . TRP E 1 42 ? 20.539 -0.552 -11.377 1.00 12.73 37 TRP E CA 1
ATOM 1545 C C . TRP E 1 42 ? 19.492 0.339 -12.036 1.00 13.25 37 TRP E C 1
ATOM 1546 O O . TRP E 1 42 ? 19.822 1.358 -12.649 1.00 15.95 37 TRP E O 1
ATOM 1557 N N . LEU E 1 43 ? 18.234 -0.071 -11.938 1.00 11.90 38 LEU E N 1
ATOM 1558 C CA . LEU E 1 43 ? 17.128 0.721 -12.477 1.00 13.24 38 LEU E CA 1
ATOM 1559 C C . LEU E 1 43 ? 16.172 1.052 -11.361 1.00 10.49 38 LEU E C 1
ATOM 1560 O O . LEU E 1 43 ? 16.286 0.504 -10.266 1.00 10.77 38 LEU E O 1
ATOM 1565 N N . GLU E 1 44 ? 15.230 1.942 -11.639 1.00 10.24 39 GLU E N 1
ATOM 1566 C CA A GLU E 1 44 ? 14.231 2.324 -10.652 0.72 9.93 39 GLU E CA 1
ATOM 1567 C CA B GLU E 1 44 ? 14.221 2.327 -10.653 0.28 10.88 39 GLU E CA 1
ATOM 1568 C C . GLU E 1 44 ? 12.836 2.189 -11.251 1.00 10.41 39 GLU E C 1
ATOM 1569 O O . GLU E 1 44 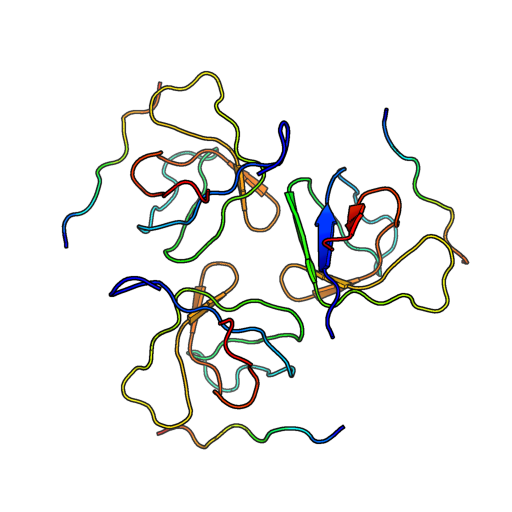? 12.620 2.518 -12.401 1.00 12.91 39 GLU E O 1
ATOM 1580 N N . GLY E 1 45 ? 11.886 1.711 -10.462 1.00 9.87 40 GLY E N 1
ATOM 1581 C CA . GLY E 1 45 ? 10.563 1.465 -11.012 1.00 10.26 40 GLY E CA 1
ATOM 1582 C C . GLY E 1 45 ? 9.511 1.203 -9.963 1.00 9.14 40 GLY E C 1
ATOM 1583 O O . GLY E 1 45 ? 9.815 1.070 -8.788 1.00 10.23 40 GLY E O 1
ATOM 1584 N N . GLU E 1 46 ? 8.261 1.135 -10.411 1.00 9.96 41 GLU E N 1
ATOM 1585 C CA . GLU E 1 46 ? 7.113 0.941 -9.533 1.00 9.72 41 GLU E CA 1
ATOM 1586 C C . GLU E 1 46 ? 6.728 -0.539 -9.508 1.00 8.47 41 GLU E C 1
ATOM 1587 O O . GLU E 1 46 ? 6.716 -1.202 -10.534 1.00 11.17 41 GLU E O 1
ATOM 1593 N N . LEU E 1 47 ? 6.407 -1.045 -8.329 1.00 8.49 42 LEU E N 1
ATOM 1594 C CA . LEU E 1 47 ? 5.920 -2.408 -8.204 1.00 8.41 42 LEU E CA 1
ATOM 1595 C C . LEU E 1 47 ? 5.044 -2.525 -6.977 1.00 12.66 42 LEU E C 1
ATOM 1596 O O . LEU E 1 47 ? 5.477 -2.189 -5.875 1.00 10.41 42 LEU E O 1
ATOM 1601 N N . ASN E 1 48 ? 3.821 -3.009 -7.179 1.00 16.14 43 ASN E N 1
ATOM 1602 C CA . ASN E 1 48 ? 2.878 -3.271 -6.092 1.00 18.43 43 ASN E CA 1
ATOM 1603 C C . ASN E 1 48 ? 2.668 -2.055 -5.172 1.00 17.62 43 ASN E C 1
ATOM 1604 O O . ASN E 1 48 ? 2.488 -2.201 -3.960 1.00 19.06 43 ASN E O 1
ATOM 1609 N N . GLY E 1 49 ? 2.697 -0.858 -5.755 1.00 15.56 44 GLY E N 1
ATOM 1610 C CA . GLY E 1 49 ? 2.329 0.354 -5.043 1.00 16.48 44 GLY E CA 1
ATOM 1611 C C . GLY E 1 49 ? 3.468 1.186 -4.485 1.00 16.46 44 GLY E C 1
ATOM 1612 O O . GLY E 1 49 ? 3.247 2.280 -3.964 1.00 16.02 44 GLY E O 1
ATOM 1613 N N . ARG E 1 50 ? 4.688 0.668 -4.589 1.00 16.13 45 ARG E N 1
ATOM 1614 C CA . ARG E 1 50 ? 5.866 1.380 -4.106 1.00 16.29 45 ARG E CA 1
ATOM 1615 C C . ARG E 1 50 ? 6.870 1.515 -5.231 1.00 14.68 45 ARG E C 1
ATOM 1616 O O . ARG E 1 50 ? 6.743 0.868 -6.264 1.00 13.41 45 ARG E O 1
ATOM 1624 N N . ARG E 1 51 ? 7.876 2.354 -5.025 1.00 14.47 46 ARG E N 1
ATOM 1625 C CA . ARG E 1 51 ? 8.966 2.454 -5.992 1.00 13.52 46 ARG E CA 1
ATOM 1626 C C . ARG E 1 51 ? 10.249 1.965 -5.360 1.00 14.14 46 ARG E C 1
ATOM 1627 O O . ARG E 1 51 ? 10.409 2.014 -4.139 1.00 16.17 46 ARG E O 1
ATOM 1635 N N . GLY E 1 52 ? 11.165 1.483 -6.187 1.00 12.27 47 GLY E N 1
ATOM 1636 C CA . GLY E 1 52 ? 12.446 1.046 -5.672 1.00 10.29 47 GLY E CA 1
ATOM 1637 C C . GLY E 1 52 ? 13.452 0.689 -6.744 1.00 11.04 47 GLY E C 1
ATOM 1638 O O . GLY E 1 52 ? 13.150 0.684 -7.941 1.00 8.59 47 GLY E O 1
ATOM 1639 N N . MET E 1 53 ? 14.665 0.402 -6.292 1.00 8.79 48 MET E N 1
ATOM 1640 C CA A MET E 1 53 ? 15.763 0.038 -7.183 0.41 8.83 48 MET E CA 1
ATOM 1641 C CA B MET E 1 53 ? 15.769 0.032 -7.174 0.59 8.82 48 MET E CA 1
ATOM 1642 C C . MET E 1 53 ? 15.793 -1.468 -7.437 1.00 9.44 48 MET E C 1
ATOM 1643 O O . MET E 1 53 ? 15.405 -2.258 -6.579 1.00 10.51 48 MET E O 1
ATOM 1652 N N . PHE E 1 54 ? 16.243 -1.862 -8.623 1.00 8.26 49 PHE E N 1
ATOM 1653 C CA . PHE E 1 54 ? 16.363 -3.282 -8.930 1.00 7.92 49 PHE E CA 1
ATOM 1654 C C . PHE E 1 54 ? 17.512 -3.510 -9.906 1.00 8.39 49 PHE E C 1
ATOM 1655 O O . PHE E 1 54 ? 17.851 -2.628 -10.698 1.00 9.97 49 PHE E O 1
ATOM 1663 N N . PRO E 1 55 ? 18.170 -4.668 -9.791 1.00 8.38 50 PRO E N 1
ATOM 1664 C CA . PRO E 1 55 ? 19.370 -4.918 -10.604 1.00 10.20 50 PRO E CA 1
ATOM 1665 C C . PRO E 1 55 ? 19.009 -5.182 -12.063 1.00 10.31 50 PRO E C 1
ATOM 1666 O O . PRO E 1 55 ? 18.084 -5.964 -12.326 1.00 10.88 50 PRO E O 1
ATOM 1670 N N . ASP E 1 56 ? 19.723 -4.564 -12.997 1.00 10.95 51 ASP E N 1
ATOM 1671 C CA . ASP E 1 56 ? 19.275 -4.597 -14.387 1.00 13.37 51 ASP E CA 1
ATOM 1672 C C . ASP E 1 56 ? 19.543 -5.936 -15.077 1.00 13.75 51 ASP E C 1
ATOM 1673 O O . ASP E 1 56 ? 19.070 -6.142 -16.185 1.00 15.55 51 ASP E O 1
ATOM 1678 N N . ASN E 1 57 ? 20.275 -6.847 -14.432 1.00 13.29 52 ASN E N 1
ATOM 1679 C CA . ASN E 1 57 ? 20.492 -8.164 -15.031 1.00 11.84 52 ASN E CA 1
ATOM 1680 C C . ASN E 1 57 ? 19.541 -9.255 -14.479 1.00 10.68 52 ASN E C 1
ATOM 1681 O O . ASN E 1 57 ? 19.697 -10.443 -14.790 1.00 12.03 52 ASN E O 1
ATOM 1686 N N . PHE E 1 58 ? 18.522 -8.838 -13.722 1.00 9.78 53 PHE E N 1
ATOM 1687 C CA . PHE E 1 58 ? 17.502 -9.765 -13.207 1.00 11.69 53 PHE E CA 1
ATOM 1688 C C . PHE E 1 58 ? 16.193 -9.611 -13.975 1.00 12.48 53 PHE E C 1
ATOM 1689 O O . PHE E 1 58 ? 15.203 -10.295 -13.673 1.00 11.75 53 PHE E O 1
ATOM 1697 N N . VAL E 1 59 ? 16.203 -8.716 -14.965 1.00 10.45 54 VAL E N 1
ATOM 1698 C CA . VAL E 1 59 ? 14.995 -8.271 -15.652 1.00 10.69 54 VAL E CA 1
ATOM 1699 C C . VAL E 1 59 ? 15.202 -8.208 -17.165 1.00 12.27 54 VAL E C 1
ATOM 1700 O O . VAL E 1 59 ? 16.337 -8.250 -17.654 1.00 11.19 54 VAL E O 1
ATOM 1704 N N . LYS E 1 60 ? 14.102 -8.114 -17.903 1.00 11.70 55 LYS E N 1
ATOM 1705 C CA . LYS E 1 60 ? 14.157 -7.924 -19.342 1.00 15.79 55 LYS E CA 1
ATOM 1706 C C . LYS E 1 60 ? 13.246 -6.783 -19.728 1.00 15.14 55 LYS E C 1
ATOM 1707 O O . LYS E 1 60 ? 12.092 -6.745 -19.307 1.00 14.29 55 LYS E O 1
ATOM 1713 N N . GLU E 1 61 ? 13.750 -5.855 -20.536 1.00 15.48 56 GLU E N 1
ATOM 1714 C CA . GLU E 1 61 ? 12.910 -4.758 -21.006 1.00 14.10 56 GLU E CA 1
ATOM 1715 C C . GLU E 1 61 ? 11.815 -5.267 -21.933 1.00 14.32 56 GLU E C 1
ATOM 17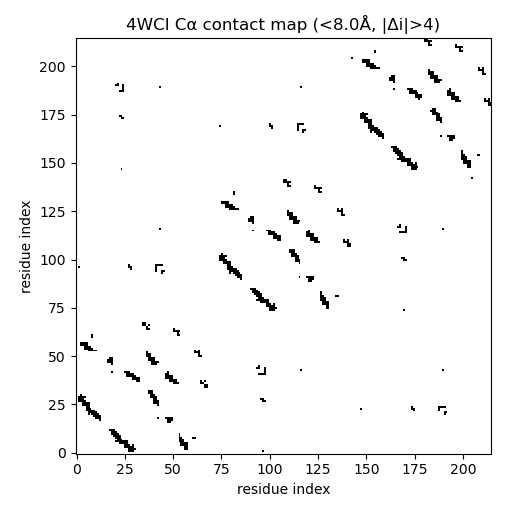16 O O . GLU E 1 61 ? 12.076 -6.037 -22.854 1.00 16.30 56 GLU E O 1
ATOM 1722 N N . ILE E 1 62 ? 10.587 -4.831 -21.672 1.00 13.29 57 ILE E N 1
ATOM 1723 C CA . ILE E 1 62 ? 9.454 -5.101 -22.549 1.00 15.68 57 ILE E CA 1
ATOM 1724 C C . ILE E 1 62 ? 9.476 -4.120 -23.705 1.00 18.11 57 ILE E C 1
ATOM 1725 O O . ILE E 1 62 ? 9.380 -2.912 -23.496 1.00 19.00 57 ILE E O 1
ATOM 1730 N N . LYS E 1 63 ? 9.615 -4.630 -24.922 1.00 22.05 58 LYS E N 1
ATOM 1731 C CA . LYS E 1 63 ? 9.605 -3.762 -26.091 1.00 28.06 58 LYS E CA 1
ATOM 1732 C C . LYS E 1 63 ? 8.393 -4.051 -26.962 1.00 30.80 58 LYS E C 1
ATOM 1733 O O . LYS E 1 63 ? 7.445 -3.269 -26.974 1.00 31.91 58 LYS E O 1
ATOM 1739 N N . LYS F 2 3 ? 18.534 -22.043 -14.585 1.00 43.19 380 LYS F N 1
ATOM 1740 C CA . LYS F 2 3 ? 19.903 -22.529 -14.704 1.00 42.46 380 LYS F CA 1
ATOM 1741 C C . LYS F 2 3 ? 20.902 -21.465 -14.261 1.00 38.21 380 LYS F C 1
ATOM 1742 O O . LYS F 2 3 ? 21.155 -21.300 -13.070 1.00 38.36 380 LYS F O 1
ATOM 1744 N N . ASN F 2 4 ? 21.464 -20.745 -15.227 1.00 34.32 381 ASN F N 1
ATOM 1745 C CA . ASN F 2 4 ? 22.436 -19.697 -14.942 1.00 29.63 381 ASN F CA 1
ATOM 1746 C C . ASN F 2 4 ? 21.800 -18.492 -14.261 1.00 25.73 381 ASN F C 1
ATOM 1747 O O . ASN F 2 4 ? 20.893 -17.878 -14.812 1.00 28.86 381 ASN F O 1
ATOM 1752 N N . LEU F 2 5 ? 22.280 -18.159 -13.065 1.00 19.56 382 LEU F N 1
ATOM 1753 C CA . LEU F 2 5 ? 21.701 -17.078 -12.277 1.00 17.11 382 LEU F CA 1
ATOM 1754 C C . LEU F 2 5 ? 22.586 -15.849 -12.301 1.00 15.79 382 LEU F C 1
ATOM 1755 O O . LEU F 2 5 ? 23.820 -15.958 -12.273 1.00 15.34 382 LEU F O 1
ATOM 1760 N N . PRO F 2 6 ? 21.958 -14.672 -12.326 1.00 13.10 383 PRO F N 1
ATOM 1761 C CA . PRO F 2 6 ? 22.706 -13.421 -12.327 1.00 11.94 383 PRO F CA 1
ATOM 1762 C C . PRO F 2 6 ? 23.173 -13.047 -10.931 1.00 12.78 383 PRO F C 1
ATOM 1763 O O . PRO F 2 6 ? 22.547 -13.421 -9.933 1.00 12.69 383 PRO F O 1
ATOM 1767 N N . THR F 2 7 ? 24.291 -12.337 -10.869 1.00 10.46 384 THR F N 1
ATOM 1768 C CA . THR F 2 7 ? 24.743 -11.715 -9.638 1.00 9.73 384 THR F CA 1
ATOM 1769 C C . THR F 2 7 ? 24.479 -10.211 -9.729 1.00 12.01 384 THR F C 1
ATOM 1770 O O . THR F 2 7 ? 24.887 -9.561 -10.688 1.00 14.92 384 THR F O 1
ATOM 1774 N N . ALA F 2 8 ? 23.771 -9.666 -8.750 1.00 11.25 385 ALA F N 1
ATOM 1775 C CA . ALA F 2 8 ? 23.461 -8.241 -8.767 1.00 11.52 385 ALA F CA 1
ATOM 1776 C C . ALA F 2 8 ? 24.722 -7.380 -8.775 1.00 11.38 385 ALA F C 1
ATOM 1777 O O . ALA F 2 8 ? 25.675 -7.644 -8.034 1.00 11.93 385 ALA F O 1
ATOM 1779 N N . PRO F 2 9 ? 24.743 -6.351 -9.629 1.00 12.32 386 PRO F N 1
ATOM 1780 C CA . PRO F 2 9 ? 25.916 -5.470 -9.637 1.00 13.22 386 PRO F CA 1
ATOM 1781 C C . PRO F 2 9 ? 26.065 -4.746 -8.298 1.00 12.23 386 PRO F C 1
ATOM 1782 O O . PRO F 2 9 ? 25.066 -4.543 -7.606 1.00 12.07 386 PRO F O 1
ATOM 1786 N N . PRO F 2 10 ? 27.299 -4.400 -7.914 1.00 14.11 387 PRO F N 1
ATOM 1787 C CA . PRO F 2 10 ? 27.527 -3.591 -6.712 1.00 15.16 387 PRO F CA 1
ATOM 1788 C C . PRO F 2 10 ? 26.727 -2.287 -6.731 1.00 14.68 387 PRO F C 1
ATOM 1789 O O . PRO F 2 10 ? 26.561 -1.706 -7.807 1.00 14.61 387 PRO F O 1
ATOM 1793 N N . ARG F 2 11 ? 26.222 -1.844 -5.579 1.00 15.15 388 ARG F N 1
ATOM 1794 C CA . ARG F 2 11 ? 25.635 -0.501 -5.478 1.00 15.43 388 ARG F CA 1
ATOM 1795 C C . ARG F 2 11 ? 26.729 0.567 -5.480 1.00 17.15 388 ARG F C 1
ATOM 1796 O O . ARG F 2 11 ? 27.886 0.296 -5.152 1.00 17.54 388 ARG F O 1
ATOM 1804 N N . ARG F 2 12 ? 26.358 1.795 -5.818 1.00 17.89 389 ARG F N 1
ATOM 1805 C CA . ARG F 2 12 ? 27.309 2.905 -5.756 1.00 22.15 389 ARG F CA 1
ATOM 1806 C C . ARG F 2 12 ? 27.612 3.314 -4.309 1.00 27.39 389 ARG F C 1
ATOM 1807 O O . ARG F 2 12 ? 26.700 3.495 -3.497 1.00 29.74 389 ARG F O 1
ATOM 1815 N N . ARG F 2 13 ? 28.895 3.471 -3.995 1.00 29.25 390 ARG F N 1
#

Radius of gyration: 18.52 Å; Cα contacts (8 Å, |Δi|>4): 497; chains: 6; bounding box: 52×54×32 Å

Organism: Homo sapiens (NCBI:txid9606)

CATH classification: 2.30.30.40

Secondary structure (P-SEA, 3-state):
cbbbbbbccccccccccccccccccccccccccccccbbbbcccccccccccccccccc/cbbbbccccc/cccccbbbbbbcccccccccccccccccccccccccccccccccccccccccccccccccccc/cccccccccc/cccccbbbbbbcccccccccccccccccccccccccccccccccccccccccccccccccccc/cccccccccc

B-factor: mean 18.32, std 9.75, range [7.33, 65.31]

InterPro domains:
  IPR001452 SH3 domain [PF00018] (276-321)
  IPR001452 SH3 domain [PF14604] (8-55)
  IPR001452 SH3 domain [PF14604] (115-163)
  IPR001452 SH3 domain [PR00452] (2-12)
  IPR001452 SH3 domain [PR00452] (286-301)
  IPR001452 SH3 domain [PR00452] (305-314)
  IPR001452 SH3 domain [PR00452] (316-328)
  IPR001452 SH3 domain [PS50002] (1-59)
  IPR001452 SH3 domain [PS50002] (108-167)
  IPR001452 SH3 domain [PS50002] (269-330)
  IPR001452 SH3 domain [SM00326] (2-58)
  IPR001452 SH3 domain [SM00326] (111-166)
  IPR001452 SH3 domain [SM00326] (272-329)
  IPR035775 CD2-associated protein, first SH3 domain [cd12053] (3-58)
  IPR035776 CD2-associated protein, second SH3 domain [cd12054] (111-165)
  IPR035777 CD2-associated protein, third SH3 domain [cd12056] (271-327)
  IPR036028 SH3-like domain superfamily [SSF50044] (4-59)
  IPR036028 SH3-like domain superfamily [SSF50044] (109-168)
  IPR036028 SH3-like domain superfamily [SSF50044] (271-351)
  IPR050384 Endophilin/SH3RF [PTHR14167] (60-326)

Foldseek 3Di:
DKKKKAFCAFDDDPDPQADGDDGGFIWIRKDPDPDPQKIWTHGPHDIHIDGPVRIGIDD/DDDDDDDDPD/DPPPDKKKKFFCDFDDDPDPQADGDDGGFMWIRKDPDPDPQWIWTDGPHDIHIDGPVRIGIDD/DDDDDDDDDD/DDPPDKKKKFFCDFDDDPDPQADGDDGGFIFISKDPDPDPQWIWGDGPHDIHIDGPVRIGIDD/DDDDDDDDDD

Solvent-accessible surface area: 13039 Å² total

Sequence (215 aa):
SMMVDYIVEYDYDAVHDDELTIRVGEIIRNVKKKLQEEGWLEEGELNGRRGMFPDNFVKEIKNLPTAPPRRRGPLGSMMVDYIIVEYDYDAVHDDELTIRVGEIIRNVKKKLQEEGWLEEGELNGRRGMFPDNFVKEIKKNLPTAPPRRGPLGSMMVDYIIVEYDYDAVHDDELTIRVGEIIRNVKKKKLQEEGWLEEGELNGRRGMMFPDNFVKEIKKNLPTAPPRR

GO terms:
  GO:0070161 anchoring junction (C, EXP)
  GO:0051058 negative regulation of small GTPase mediated signal transduction (P, IMP)
  GO:0007015 actin filament organization (P, IMP)
  GO:0005515 protein binding (F, IPI)
  GO:0005200 structural constituent of cytoskeleton (F, TAS)
  GO:0005737 cytoplasm (C, TAS)
  GO:0015629 actin cytoskeleton (C, TAS)
  GO:0065003 protein-containing complex assembly (P, TAS)
  GO:0006930 substrate-dependent cell migration, cell extension (P, TAS)
  GO:0042802 identical protein binding (F, IPI)
  GO:0045296 cadherin binding (F, HDA)
  GO:0005886 plasma membrane (C, IDA)
  GO:0001726 ruffle (C, IDA)
  GO:0031941 filamentous actin (C, IDA)
  GO:0070062 extracellular exosome (C, HDA)
  GO:0050714 positive regulation of protein secretion (P, IMP)
  GO:0017124 SH3 domain binding (F, IPI)

Nearest PDB structures (foldseek):
  4wci-assembly3_E  TM=1.016E+00  e=4.023E-11  Homo sapiens
  4wci-assembly1_A  TM=1.013E+00  e=3.867E-10  Homo sapiens
  2krm-assembly1_A  TM=9.568E-01  e=7.165E-08  Mus musculus
  2mio-assembly1_A  TM=9.516E-01  e=2.664E-05  Homo sapiens
  6sdf-assembly2_B  TM=8.529E-01  e=9.548E-05  Homo sapiens